Protein AF-A0A8B6FNQ0-F1 (afdb_monomer)

InterPro domains:
  IPR052787 Mitochondrial antiviral-signaling domain-containing protein [PTHR21446] (1-119)
  IPR057926 QRICH1-like domain [PF25561] (2-70)

Structure (mmCIF, N/CA/C/O backbone):
data_AF-A0A8B6FNQ0-F1
#
_entry.id   AF-A0A8B6FNQ0-F1
#
loop_
_atom_site.group_PDB
_atom_site.id
_atom_site.type_symbol
_atom_site.label_atom_id
_atom_site.label_alt_id
_atom_site.label_comp_id
_atom_site.label_asym_id
_atom_site.label_entity_id
_atom_site.label_seq_id
_atom_site.pdbx_PDB_ins_code
_atom_site.Cartn_x
_atom_site.Cartn_y
_atom_site.Cartn_z
_atom_site.occupancy
_atom_site.B_iso_or_equiv
_atom_site.auth_seq_id
_atom_site.auth_comp_id
_atom_site.auth_asym_id
_atom_site.auth_atom_id
_atom_site.pdbx_PDB_model_num
ATOM 1 N N . MET A 1 1 ? -17.811 11.853 21.171 1.00 65.12 1 MET A N 1
ATOM 2 C CA . MET A 1 1 ? -17.667 10.567 20.474 1.00 65.12 1 MET A CA 1
ATOM 3 C C . MET A 1 1 ? -16.781 9.708 21.338 1.00 65.12 1 MET A C 1
ATOM 5 O O . MET A 1 1 ? -15.647 10.107 21.598 1.00 65.12 1 MET A O 1
ATOM 9 N N . ASP A 1 2 ? -17.343 8.633 21.869 1.00 86.12 2 ASP A N 1
ATOM 10 C CA . ASP A 1 2 ? -16.594 7.702 22.709 1.00 86.12 2 ASP A CA 1
ATOM 11 C C . ASP A 1 2 ? -15.622 6.866 21.852 1.00 86.12 2 ASP A C 1
ATOM 13 O O . ASP A 1 2 ? -15.821 6.703 20.644 1.00 86.12 2 ASP A O 1
ATOM 17 N N . LYS A 1 3 ? -14.550 6.336 22.453 1.00 85.69 3 LYS A N 1
ATOM 18 C CA . LYS A 1 3 ? -13.576 5.505 21.725 1.00 85.69 3 LYS A CA 1
ATOM 19 C C . LYS A 1 3 ? -14.222 4.237 21.163 1.00 85.69 3 LYS A C 1
ATOM 21 O O . LYS A 1 3 ? -13.873 3.812 20.063 1.00 85.69 3 LYS A O 1
ATOM 26 N N . THR A 1 4 ? -15.169 3.647 21.892 1.00 88.50 4 THR A N 1
ATOM 27 C CA . THR A 1 4 ? -15.858 2.417 21.469 1.00 88.50 4 THR A CA 1
ATOM 28 C C . THR A 1 4 ? -16.796 2.668 20.285 1.00 88.50 4 THR A C 1
ATOM 30 O O . THR A 1 4 ? -16.815 1.904 19.317 1.00 88.50 4 THR A O 1
ATOM 33 N N . GLU A 1 5 ? -17.504 3.795 20.314 1.00 90.69 5 GLU A N 1
ATOM 34 C CA . GLU A 1 5 ? -18.364 4.279 19.235 1.00 90.69 5 GLU A CA 1
ATOM 35 C C . GLU A 1 5 ? -17.549 4.575 17.965 1.00 90.69 5 GLU A C 1
ATOM 37 O O . GLU A 1 5 ? -17.920 4.160 16.862 1.00 90.69 5 GLU A O 1
ATOM 42 N N . LEU A 1 6 ? -16.387 5.220 18.117 1.00 90.50 6 LEU A N 1
ATOM 43 C CA . LEU A 1 6 ? -15.458 5.476 17.016 1.00 90.50 6 LEU A CA 1
ATOM 44 C C . LEU A 1 6 ? -14.893 4.179 16.429 1.00 90.50 6 LEU A C 1
ATOM 46 O O . LEU A 1 6 ? -14.887 4.014 15.212 1.00 90.50 6 LEU A O 1
ATOM 50 N N . SER A 1 7 ? -14.471 3.239 17.277 1.00 91.62 7 SER A N 1
ATOM 51 C CA . SER A 1 7 ? -13.998 1.915 16.856 1.00 91.62 7 SER A CA 1
ATOM 52 C C . SER A 1 7 ? -15.067 1.150 16.070 1.00 91.62 7 SER A C 1
ATOM 54 O O . SER A 1 7 ? -14.766 0.522 15.056 1.00 91.62 7 SER A O 1
ATOM 56 N N . THR A 1 8 ? -16.330 1.240 16.488 1.00 94.00 8 THR A N 1
ATOM 57 C CA . THR A 1 8 ? -17.462 0.607 15.795 1.00 94.00 8 THR A CA 1
ATOM 58 C C . THR A 1 8 ? -17.733 1.266 14.443 1.00 94.00 8 THR A C 1
ATOM 60 O O . THR A 1 8 ? -17.857 0.579 13.432 1.00 94.00 8 THR A O 1
ATOM 63 N N . SER A 1 9 ? -17.739 2.599 14.394 1.00 93.75 9 SER A N 1
ATOM 64 C CA . SER A 1 9 ? -17.927 3.355 13.148 1.00 93.75 9 SER A CA 1
ATOM 65 C C . SER A 1 9 ? -16.826 3.055 12.124 1.00 93.75 9 SER A C 1
ATOM 67 O O . SER A 1 9 ? -17.102 2.902 10.936 1.00 93.75 9 SER A O 1
ATOM 69 N N . LEU A 1 10 ? -15.579 2.912 12.587 1.00 92.69 10 LEU A N 1
ATOM 70 C CA . LEU A 1 10 ? -14.444 2.541 11.741 1.00 92.69 10 LEU A CA 1
ATOM 71 C C . LEU A 1 10 ? -14.595 1.139 11.143 1.00 92.69 10 LEU A C 1
ATOM 73 O O . LEU A 1 10 ? -14.261 0.950 9.979 1.00 92.69 10 LEU A O 1
ATOM 77 N N . GLN A 1 11 ? -15.114 0.170 11.902 1.00 94.38 11 GLN A N 1
ATOM 78 C CA . GLN A 1 11 ? -15.349 -1.188 11.395 1.00 94.38 11 GLN A CA 1
ATOM 79 C C . GLN A 1 11 ? -16.315 -1.181 10.208 1.00 94.38 11 GLN A C 1
ATOM 81 O O . GLN A 1 11 ? -15.987 -1.737 9.161 1.00 94.38 11 GLN A O 1
ATOM 86 N N . TYR A 1 12 ? -17.462 -0.509 10.350 1.00 94.56 12 TYR A N 1
ATOM 87 C CA . TYR A 1 12 ? -18.442 -0.389 9.267 1.00 94.56 12 TYR A CA 1
ATOM 88 C C . TYR A 1 12 ? -17.861 0.341 8.061 1.00 94.56 12 TYR A C 1
ATOM 90 O O . TYR A 1 12 ? -17.952 -0.150 6.939 1.00 94.56 12 TYR A O 1
ATOM 98 N N . PHE A 1 13 ? -17.179 1.464 8.298 1.00 94.50 13 PHE A N 1
ATOM 99 C CA . PHE A 1 13 ? -16.565 2.235 7.224 1.00 94.50 13 PHE A CA 1
ATOM 100 C C . PHE A 1 13 ? -15.567 1.405 6.403 1.00 94.50 13 PHE A C 1
ATOM 102 O O . PHE A 1 13 ? -15.614 1.431 5.177 1.00 94.50 13 PHE A O 1
ATOM 109 N N . ILE A 1 14 ? -14.682 0.647 7.059 1.00 93.94 14 ILE A N 1
ATOM 110 C CA . ILE A 1 14 ? -13.674 -0.178 6.373 1.00 93.94 14 ILE A CA 1
ATOM 111 C C . ILE A 1 14 ? -14.328 -1.332 5.607 1.00 93.94 14 ILE A C 1
ATOM 113 O O . ILE A 1 14 ? -13.913 -1.626 4.487 1.00 93.94 14 ILE A O 1
ATOM 117 N N . ALA A 1 15 ? -15.340 -1.975 6.193 1.00 91.88 15 ALA A N 1
ATOM 118 C CA . ALA A 1 15 ? -16.045 -3.088 5.563 1.00 91.88 15 ALA A CA 1
ATOM 119 C C . ALA A 1 15 ? -16.832 -2.650 4.314 1.00 91.88 15 ALA A C 1
ATOM 121 O O . ALA A 1 15 ? -16.884 -3.378 3.321 1.00 91.88 15 ALA A O 1
ATOM 122 N N . GLU A 1 16 ? -17.411 -1.450 4.342 1.00 91.62 16 GLU A N 1
ATOM 123 C CA . GLU A 1 16 ? -18.280 -0.933 3.279 1.00 91.62 16 GLU A CA 1
ATOM 124 C C . GLU A 1 16 ? -17.559 -0.031 2.266 1.00 91.62 16 GLU A C 1
ATOM 126 O O . GLU A 1 16 ? -18.149 0.356 1.255 1.00 91.62 16 GLU A O 1
ATOM 131 N N . ALA A 1 17 ? -16.284 0.297 2.491 1.00 90.88 17 ALA A N 1
ATOM 132 C CA . ALA A 1 17 ? -15.519 1.185 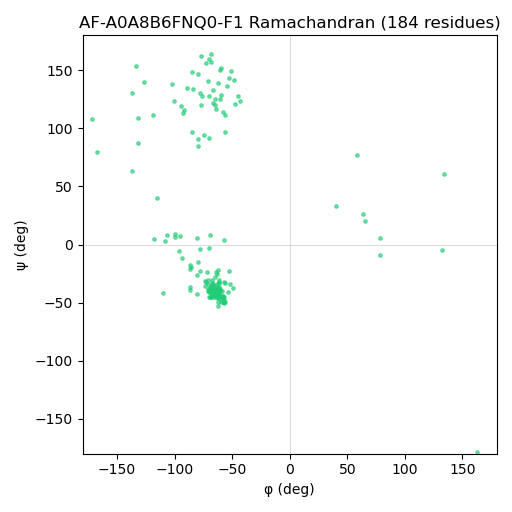1.623 1.00 90.88 17 ALA A CA 1
ATOM 133 C C . ALA A 1 17 ? -15.453 0.665 0.173 1.00 90.88 17 ALA A C 1
ATOM 135 O O . ALA A 1 17 ? -14.802 -0.340 -0.136 1.00 90.88 17 ALA A O 1
ATOM 136 N N . LYS A 1 18 ? -16.082 1.408 -0.747 1.00 89.94 18 LYS A N 1
ATOM 137 C CA . LYS A 1 18 ? -16.115 1.121 -2.189 1.00 89.94 18 LYS A CA 1
ATOM 138 C C . LYS A 1 18 ? -15.832 2.364 -3.025 1.00 89.94 18 LYS A C 1
ATOM 140 O O . LYS A 1 18 ? -16.068 3.493 -2.598 1.00 89.94 18 LYS A O 1
ATOM 145 N N . LYS A 1 19 ? -15.314 2.146 -4.235 1.00 90.19 19 LYS A N 1
ATOM 146 C CA . LYS A 1 19 ? -15.094 3.198 -5.235 1.00 90.19 19 LYS A CA 1
ATOM 147 C C . LYS A 1 19 ? -16.429 3.736 -5.746 1.00 90.19 19 LYS A C 1
ATOM 149 O O . LYS A 1 19 ? -17.458 3.073 -5.640 1.00 90.19 19 LYS A O 1
ATOM 154 N N . LYS A 1 20 ? -16.383 4.901 -6.400 1.00 88.00 20 LYS A N 1
ATOM 155 C CA . LYS A 1 20 ? -17.545 5.493 -7.088 1.00 88.00 20 LYS A CA 1
ATOM 156 C C . LYS A 1 20 ? -18.159 4.549 -8.125 1.00 88.00 20 LYS A C 1
ATOM 158 O O . LYS A 1 20 ? -19.372 4.516 -8.267 1.00 88.00 20 LYS A O 1
ATOM 163 N N . ASP A 1 21 ? -17.326 3.734 -8.766 1.00 85.75 21 ASP A N 1
ATOM 164 C CA . ASP A 1 21 ? -17.748 2.756 -9.774 1.00 85.75 21 ASP A CA 1
ATOM 165 C C . ASP A 1 21 ? -18.311 1.455 -9.159 1.00 85.75 21 ASP A C 1
ATOM 167 O O . ASP A 1 21 ? -18.540 0.479 -9.864 1.00 85.75 21 ASP A O 1
ATOM 171 N N . GLY A 1 22 ? -18.462 1.384 -7.829 1.00 85.06 22 GLY A N 1
ATOM 172 C CA . GLY A 1 22 ? -18.898 0.186 -7.096 1.00 85.06 22 GLY A CA 1
ATOM 173 C C . GLY A 1 22 ? -17.809 -0.876 -6.895 1.00 85.06 22 GLY A C 1
ATOM 174 O O . GLY A 1 22 ? -18.006 -1.823 -6.130 1.00 85.06 22 GLY A O 1
ATOM 175 N N . GLY A 1 23 ? -16.649 -0.709 -7.536 1.00 85.12 23 GLY A N 1
ATOM 176 C CA . GLY A 1 23 ? -15.491 -1.587 -7.386 1.00 85.12 23 GLY A CA 1
ATOM 177 C C . GLY A 1 23 ? -14.809 -1.476 -6.019 1.00 85.12 23 GLY A C 1
ATOM 178 O O . GLY A 1 23 ? -14.925 -0.477 -5.306 1.00 85.12 23 GLY A O 1
ATOM 179 N N . THR A 1 24 ? -14.049 -2.504 -5.662 1.00 88.62 24 THR A N 1
ATOM 180 C CA . THR A 1 24 ? -13.339 -2.595 -4.384 1.00 88.62 24 THR A CA 1
ATOM 181 C C . THR A 1 24 ? -11.982 -1.881 -4.447 1.00 88.62 24 THR A C 1
ATOM 183 O O . THR A 1 24 ? -11.344 -1.748 -5.504 1.00 88.62 24 THR A O 1
ATOM 186 N N . TYR A 1 25 ? -11.553 -1.325 -3.313 1.00 88.88 25 TYR A N 1
ATOM 187 C CA . TYR A 1 25 ? -10.227 -0.722 -3.179 1.00 88.88 25 TYR A CA 1
ATOM 188 C C . TYR A 1 25 ? -9.157 -1.803 -2.967 1.00 88.88 25 TYR A C 1
ATOM 190 O O . TYR A 1 25 ? -9.437 -2.814 -2.322 1.00 88.88 25 TYR A O 1
ATOM 198 N N . PRO A 1 26 ? -7.926 -1.600 -3.471 1.00 87.75 26 PRO A N 1
ATOM 199 C CA . PRO A 1 26 ? -6.815 -2.496 -3.167 1.00 87.75 26 PRO A CA 1
ATOM 200 C C . PRO A 1 26 ? -6.414 -2.378 -1.690 1.00 87.75 26 PRO A C 1
ATOM 202 O O . PRO A 1 26 ? -6.635 -1.336 -1.064 1.00 87.75 26 PRO A O 1
ATOM 205 N N . SER A 1 27 ? -5.767 -3.415 -1.150 1.00 88.94 27 SER A N 1
ATOM 206 C CA . SER A 1 27 ? -5.428 -3.500 0.281 1.00 88.94 27 SER A CA 1
ATOM 207 C C . SER A 1 27 ? -4.649 -2.280 0.790 1.00 88.94 27 SER A C 1
ATOM 209 O O . SER A 1 27 ? -4.965 -1.752 1.853 1.00 88.94 27 SER A O 1
ATOM 211 N N . ASN A 1 28 ? -3.691 -1.774 0.003 1.00 87.50 28 ASN A N 1
ATOM 212 C CA . ASN A 1 28 ? -2.897 -0.595 0.373 1.00 87.50 28 ASN A CA 1
ATOM 213 C C . ASN A 1 28 ? -3.760 0.663 0.523 1.00 87.50 28 ASN A C 1
ATOM 215 O O . ASN A 1 28 ? -3.605 1.396 1.488 1.00 87.50 28 ASN A O 1
ATOM 219 N N . SER A 1 29 ? -4.716 0.889 -0.383 1.00 90.12 29 SER A N 1
ATOM 220 C CA . SER A 1 29 ? -5.578 2.073 -0.312 1.00 90.12 29 SER A CA 1
ATOM 221 C C . SER A 1 29 ? -6.511 2.039 0.895 1.00 90.12 29 SER A C 1
ATOM 223 O O . SER A 1 29 ? -6.777 3.084 1.480 1.00 90.12 29 SER A O 1
ATOM 225 N N . ILE A 1 30 ? -6.996 0.857 1.289 1.00 91.50 30 ILE A N 1
ATOM 226 C CA . ILE A 1 30 ? -7.797 0.704 2.512 1.00 91.50 30 ILE A CA 1
ATOM 227 C C . ILE A 1 30 ? -6.954 1.023 3.755 1.00 91.50 30 ILE A C 1
ATOM 229 O O . ILE A 1 30 ? -7.411 1.754 4.636 1.00 91.50 30 ILE A O 1
ATOM 233 N N . TYR A 1 31 ? -5.710 0.541 3.805 1.00 92.38 31 TYR A N 1
ATOM 234 C CA . TYR A 1 31 ? -4.779 0.883 4.882 1.00 92.38 31 TYR A CA 1
ATOM 235 C C . TYR A 1 31 ? -4.481 2.390 4.927 1.00 92.38 31 TYR A C 1
ATOM 237 O O . TYR A 1 31 ? -4.521 3.002 5.995 1.00 92.38 31 TYR A O 1
ATOM 245 N N . ASP A 1 32 ? -4.245 3.007 3.768 1.00 92.31 32 ASP A N 1
ATOM 246 C CA . ASP A 1 32 ? -3.987 4.443 3.656 1.00 92.31 32 ASP A CA 1
ATOM 247 C C . ASP A 1 32 ? -5.192 5.271 4.112 1.00 92.31 32 ASP A C 1
ATOM 249 O O . ASP A 1 32 ? -5.020 6.243 4.845 1.00 92.31 32 ASP A O 1
ATOM 253 N N . LEU A 1 33 ? -6.418 4.864 3.762 1.00 93.25 33 LEU A N 1
ATOM 254 C CA . LEU A 1 33 ? -7.645 5.484 4.268 1.00 93.25 33 LEU A CA 1
ATOM 255 C C . LEU A 1 33 ? -7.697 5.421 5.797 1.00 93.25 33 LEU A C 1
ATOM 257 O O . LEU A 1 33 ? -7.878 6.451 6.448 1.00 93.25 33 LEU A O 1
ATOM 261 N N . PHE A 1 34 ? -7.463 4.245 6.379 1.00 93.00 34 PHE A N 1
ATOM 262 C CA . PHE A 1 34 ? -7.462 4.065 7.829 1.00 93.00 34 PHE A CA 1
ATOM 263 C C . PHE A 1 34 ? -6.403 4.942 8.524 1.00 93.00 34 PHE A C 1
ATOM 265 O O . PHE A 1 34 ? -6.699 5.642 9.497 1.00 93.00 34 PHE A O 1
ATOM 272 N N . SER A 1 35 ? -5.184 4.973 7.976 1.00 92.62 35 SER A N 1
ATOM 273 C CA . SER A 1 35 ? -4.080 5.809 8.463 1.00 92.62 35 SER A CA 1
ATOM 274 C C . SER A 1 35 ? -4.378 7.306 8.315 1.00 92.62 35 SER A C 1
ATOM 276 O O . SER A 1 35 ? -4.104 8.094 9.223 1.00 92.62 35 SER A O 1
ATOM 278 N N . SER A 1 36 ? -5.006 7.715 7.209 1.00 92.38 36 SER A N 1
ATOM 279 C CA . SER A 1 36 ? -5.349 9.116 6.947 1.00 92.38 36 SER A CA 1
ATOM 280 C C . SER A 1 36 ? -6.362 9.659 7.958 1.00 92.38 36 SER A C 1
ATOM 282 O O . SER A 1 36 ? -6.200 10.779 8.444 1.00 92.38 36 SER A O 1
ATOM 284 N N . ILE A 1 37 ? -7.346 8.843 8.360 1.00 92.06 37 ILE A N 1
ATOM 285 C CA . ILE A 1 37 ? -8.332 9.212 9.386 1.00 92.06 37 ILE A CA 1
ATOM 286 C C . ILE A 1 37 ? -7.633 9.406 10.735 1.00 92.06 37 ILE A C 1
ATOM 288 O O . ILE A 1 37 ? -7.893 10.392 11.429 1.00 92.06 37 ILE A O 1
ATOM 292 N N . GLN A 1 38 ? -6.698 8.517 11.088 1.00 90.38 38 GLN A N 1
ATOM 293 C CA . GLN A 1 38 ? -5.881 8.694 12.288 1.00 90.38 38 GLN A CA 1
ATOM 294 C C . GLN A 1 38 ? -5.081 10.001 12.235 1.00 90.38 38 GLN A C 1
ATOM 296 O O . GLN A 1 38 ? -5.058 10.750 13.214 1.00 90.38 38 GLN A O 1
ATOM 301 N N . GLY A 1 39 ? -4.429 10.280 11.103 1.00 90.75 39 GLY A N 1
ATOM 302 C CA . GLY A 1 39 ? -3.677 11.516 10.889 1.00 90.75 39 GLY A CA 1
ATOM 303 C C . GLY A 1 39 ? -4.553 12.751 11.090 1.00 90.75 39 GLY A C 1
ATOM 304 O O . GLY A 1 39 ? -4.213 13.629 11.880 1.00 90.75 39 GLY A O 1
ATOM 305 N N . TYR A 1 40 ? -5.726 12.780 10.460 1.00 90.38 40 TYR A N 1
ATOM 306 C CA . TYR A 1 40 ? -6.690 13.871 10.595 1.00 90.38 40 TYR A CA 1
ATOM 307 C C . TYR A 1 40 ? -7.114 14.109 12.051 1.00 90.38 40 TYR A C 1
ATOM 309 O O . TYR A 1 40 ? -7.108 15.246 12.523 1.00 90.38 40 TYR A O 1
ATOM 317 N N . ILE A 1 41 ? -7.422 13.044 12.797 1.00 86.88 41 ILE A N 1
ATOM 318 C CA . ILE A 1 41 ? -7.826 13.153 14.208 1.00 86.88 41 ILE A CA 1
ATOM 319 C C . ILE A 1 41 ? -6.681 13.674 15.077 1.00 86.88 41 ILE A C 1
ATOM 321 O O . ILE A 1 41 ? -6.913 14.520 15.946 1.00 86.88 41 ILE A O 1
ATOM 325 N N . ARG A 1 42 ? -5.447 13.223 14.827 1.00 87.06 42 ARG A N 1
ATOM 326 C CA . ARG A 1 42 ? -4.261 13.739 15.522 1.00 87.06 42 ARG A CA 1
ATOM 327 C C . ARG A 1 42 ? -4.056 15.226 15.256 1.00 87.06 42 ARG A C 1
ATOM 329 O O . ARG A 1 42 ? -3.803 15.970 16.198 1.00 87.06 42 ARG A O 1
ATOM 336 N N . HIS A 1 43 ? -4.215 15.655 14.005 1.00 84.44 43 HIS A N 1
ATOM 337 C CA . HIS A 1 43 ? -4.047 17.054 13.620 1.00 84.44 43 HIS A CA 1
ATOM 338 C C . HIS A 1 43 ? -5.145 17.971 14.171 1.00 84.44 43 HIS A C 1
ATOM 340 O O . HIS A 1 43 ? -4.836 19.081 14.590 1.00 84.44 43 HIS A O 1
ATOM 346 N N . GLN A 1 44 ? -6.408 17.536 14.201 1.00 81.06 44 GLN A N 1
ATOM 347 C CA . GLN A 1 44 ? -7.511 18.402 14.632 1.00 81.06 44 GLN A CA 1
ATOM 348 C C . GLN A 1 44 ? -7.767 18.415 16.134 1.00 81.06 44 GLN A C 1
ATOM 350 O O . GLN A 1 44 ? -8.131 19.453 16.679 1.00 81.06 44 GLN A O 1
ATOM 355 N N . LYS A 1 45 ? -7.659 17.265 16.806 1.00 70.00 45 LYS A N 1
ATOM 356 C CA . LYS A 1 45 ? -8.153 17.122 18.183 1.00 70.00 45 LYS A CA 1
ATOM 357 C C . LYS A 1 45 ? -7.053 17.017 19.231 1.00 70.00 45 LYS A C 1
ATOM 359 O O . LYS A 1 45 ? -7.388 16.769 20.386 1.00 70.00 45 LYS A O 1
ATOM 364 N N . SER A 1 46 ? -5.772 17.128 18.844 1.00 59.09 46 SER A N 1
ATOM 365 C CA . SER A 1 46 ? -4.608 16.852 19.711 1.00 59.09 46 SER A CA 1
ATOM 366 C C . SER A 1 46 ? -4.829 15.615 20.602 1.00 59.09 46 SER A C 1
ATOM 368 O O . SER A 1 46 ? -4.428 15.570 21.765 1.00 59.09 46 SER A O 1
ATOM 370 N N . SER A 1 47 ? -5.568 14.632 20.081 1.00 67.38 47 SER A N 1
ATOM 371 C CA . SER A 1 47 ? -6.039 13.503 20.868 1.00 67.38 47 SER A CA 1
ATOM 372 C C . SER A 1 47 ? -4.935 12.465 20.922 1.00 67.38 47 SER A C 1
ATOM 374 O O . SER A 1 47 ? -4.377 12.097 19.891 1.00 67.38 47 SER A O 1
ATOM 376 N N . SER A 1 48 ? -4.670 11.940 22.116 1.00 76.62 48 SER A N 1
ATOM 377 C CA . SER A 1 48 ? -3.737 10.830 22.354 1.00 76.62 48 SER A CA 1
ATOM 378 C C . SER A 1 48 ? -4.226 9.484 21.798 1.00 76.62 48 SER A C 1
ATOM 380 O O . SER A 1 48 ? -3.609 8.456 22.053 1.00 76.62 48 SER A O 1
ATOM 382 N N . ILE A 1 49 ? -5.324 9.486 21.038 1.00 84.19 49 ILE A N 1
ATOM 383 C CA . ILE A 1 49 ? -5.942 8.295 20.465 1.00 84.19 49 ILE A CA 1
ATOM 384 C C . ILE A 1 49 ? -5.044 7.742 19.358 1.00 84.19 49 ILE A C 1
ATOM 386 O O . ILE A 1 49 ? -4.659 8.447 18.416 1.00 84.19 49 ILE A O 1
ATOM 390 N N . ASN A 1 50 ? -4.742 6.454 19.452 1.00 87.94 50 ASN A N 1
ATOM 391 C CA . ASN A 1 50 ? -3.943 5.749 18.467 1.00 87.94 50 ASN A CA 1
ATOM 392 C C . ASN A 1 50 ? -4.628 4.444 18.070 1.00 87.94 50 ASN A C 1
ATOM 394 O O . ASN A 1 50 ? -4.620 3.477 18.825 1.00 87.94 50 ASN A O 1
ATOM 398 N N . PHE A 1 51 ? -5.151 4.384 16.846 1.00 88.94 51 PHE A N 1
ATOM 399 C CA . PHE A 1 51 ? -5.897 3.225 16.357 1.00 88.94 51 PHE A CA 1
ATOM 400 C C . PHE A 1 51 ? -5.050 1.953 16.292 1.00 88.94 51 PHE A C 1
ATOM 402 O O . PHE A 1 51 ? -5.581 0.846 16.382 1.00 88.94 51 PHE A O 1
ATOM 409 N N . PHE A 1 52 ? -3.730 2.100 16.155 1.00 88.25 52 PHE A N 1
ATOM 410 C CA . PHE A 1 52 ? -2.812 0.970 16.050 1.00 88.25 52 PHE A CA 1
ATOM 411 C C . PHE A 1 52 ? -2.345 0.427 17.398 1.00 88.25 52 PHE A C 1
ATOM 413 O O . PHE A 1 52 ? -1.903 -0.719 17.466 1.00 88.25 52 PHE A O 1
ATOM 420 N N . THR A 1 53 ? -2.426 1.223 18.462 1.00 89.19 53 THR A N 1
ATOM 421 C CA . THR A 1 53 ? -1.884 0.858 19.779 1.00 89.19 53 THR A CA 1
ATOM 422 C C . THR A 1 53 ? -2.996 0.595 20.783 1.00 89.19 53 THR A C 1
ATOM 424 O O . THR A 1 53 ? -2.939 -0.397 21.508 1.00 89.19 53 THR A O 1
ATOM 427 N N . ASP A 1 54 ? -4.033 1.426 20.776 1.00 90.25 54 ASP A N 1
ATOM 428 C CA . ASP A 1 54 ? -5.087 1.411 21.782 1.00 90.25 54 ASP A CA 1
ATOM 429 C C . ASP A 1 54 ? -5.928 0.115 21.701 1.00 90.25 54 ASP A C 1
ATOM 431 O O . ASP A 1 54 ? -6.342 -0.306 20.606 1.00 90.25 54 ASP A O 1
ATOM 435 N N . PRO A 1 55 ? -6.190 -0.558 22.839 1.00 90.31 55 PRO A N 1
ATOM 436 C CA . PRO A 1 55 ? -6.921 -1.826 22.870 1.00 90.31 55 PRO A CA 1
ATOM 437 C C . PRO A 1 55 ? -8.381 -1.695 22.415 1.00 90.31 55 PRO A C 1
ATOM 439 O O . PRO A 1 55 ? -8.925 -2.631 21.831 1.00 90.31 55 PRO A O 1
ATOM 442 N N . GLU A 1 56 ? -9.003 -0.529 22.590 1.00 90.50 56 GLU A N 1
ATOM 443 C CA . GLU A 1 56 ? -10.385 -0.245 22.179 1.00 90.50 56 GLU A CA 1
ATOM 444 C C . GLU A 1 56 ? -10.580 -0.365 20.652 1.00 90.50 56 GLU A C 1
ATOM 446 O O . GLU A 1 56 ? -11.686 -0.619 20.168 1.00 90.50 56 GLU A O 1
ATOM 451 N N . PHE A 1 57 ? -9.494 -0.249 19.882 1.00 91.69 57 PHE A N 1
ATOM 452 C CA . PHE A 1 57 ? -9.480 -0.359 18.419 1.00 91.69 57 PHE A CA 1
ATOM 453 C C . PHE A 1 57 ? -9.019 -1.732 17.918 1.00 91.69 57 PHE A C 1
ATOM 455 O O . PHE A 1 57 ? -8.817 -1.915 16.718 1.00 91.69 57 PHE A O 1
ATOM 462 N N . LEU A 1 58 ? -8.857 -2.725 18.801 1.00 92.69 58 LEU A N 1
ATOM 463 C CA . LEU A 1 58 ? -8.441 -4.074 18.404 1.00 92.69 58 LEU A CA 1
ATOM 464 C C . LEU A 1 58 ? -9.410 -4.701 17.390 1.00 92.69 58 LEU A C 1
ATOM 466 O O . LEU A 1 58 ? -8.972 -5.245 16.381 1.00 92.69 58 LEU A O 1
ATOM 470 N N . ARG A 1 59 ? -10.723 -4.576 17.619 1.00 92.75 59 ARG A N 1
ATOM 471 C CA . ARG A 1 59 ? -11.751 -5.072 16.687 1.00 92.75 59 ARG A CA 1
ATOM 472 C C . ARG A 1 59 ? -11.657 -4.394 15.319 1.00 92.75 59 ARG A C 1
ATOM 474 O O . ARG A 1 59 ? -11.691 -5.076 14.303 1.00 92.75 59 ARG A O 1
ATOM 481 N N . ALA A 1 60 ? -11.474 -3.073 15.288 1.00 92.94 60 ALA A N 1
ATOM 482 C CA . ALA A 1 60 ? -11.295 -2.326 14.043 1.00 92.94 60 ALA A CA 1
ATOM 483 C C . ALA A 1 60 ? -10.053 -2.779 13.261 1.00 92.94 60 ALA A C 1
ATOM 485 O O . ALA A 1 60 ? -10.132 -2.957 12.048 1.00 92.94 60 ALA A O 1
ATOM 486 N N . ARG A 1 61 ? -8.938 -3.050 13.952 1.00 94.81 61 ARG A N 1
ATOM 487 C CA . ARG A 1 61 ? -7.727 -3.621 13.340 1.00 94.81 61 ARG A CA 1
ATOM 488 C C . ARG A 1 61 ? -7.961 -5.017 12.767 1.00 94.81 61 ARG A C 1
ATOM 490 O O . ARG A 1 61 ? -7.548 -5.285 11.651 1.00 94.81 61 ARG A O 1
ATOM 497 N N . GLN A 1 62 ? -8.675 -5.878 13.488 1.00 94.94 62 GLN A N 1
ATOM 498 C CA . GLN A 1 62 ? -9.010 -7.218 12.995 1.00 94.94 62 GLN A CA 1
ATOM 499 C C . GLN A 1 62 ? -9.878 -7.170 11.731 1.00 94.94 62 GLN A C 1
ATOM 501 O O . GLN A 1 62 ? -9.653 -7.949 10.807 1.00 94.94 62 GLN A O 1
ATOM 506 N N . VAL A 1 63 ? -10.844 -6.247 11.669 1.00 95.06 63 VAL A N 1
ATOM 507 C CA . VAL A 1 63 ? -11.655 -6.023 10.460 1.00 95.06 63 VAL A CA 1
ATOM 508 C C . VAL A 1 63 ? -10.788 -5.499 9.316 1.00 95.06 63 VAL A C 1
ATOM 510 O O . VAL A 1 63 ? -10.898 -6.001 8.201 1.00 95.06 63 VAL A O 1
ATOM 513 N N . LEU A 1 64 ? -9.891 -4.548 9.587 1.00 94.38 64 LEU A N 1
ATOM 514 C CA . LEU A 1 64 ? -8.933 -4.048 8.601 1.00 94.38 64 LEU A CA 1
ATOM 515 C C . LEU A 1 64 ? -8.071 -5.177 8.025 1.00 94.38 64 LEU A C 1
ATOM 517 O O . LEU A 1 64 ? -7.998 -5.318 6.807 1.00 94.38 64 LEU A O 1
ATOM 521 N N . ASP A 1 65 ? -7.480 -6.009 8.881 1.00 93.62 65 ASP A N 1
ATOM 522 C CA . ASP A 1 65 ? -6.645 -7.138 8.466 1.00 93.62 65 ASP A CA 1
ATOM 523 C C . ASP A 1 65 ? -7.443 -8.163 7.647 1.00 93.62 65 ASP A C 1
ATOM 525 O O . ASP A 1 65 ? -6.957 -8.668 6.632 1.00 93.62 65 ASP A O 1
ATOM 529 N N . ALA A 1 66 ? -8.686 -8.447 8.052 1.00 94.12 66 ALA A N 1
ATOM 530 C CA . ALA A 1 66 ? -9.578 -9.344 7.326 1.00 94.12 66 ALA A CA 1
ATOM 531 C C . ALA A 1 66 ? -9.896 -8.812 5.921 1.00 94.12 66 ALA A C 1
ATOM 533 O O . ALA A 1 66 ? -9.704 -9.537 4.944 1.00 94.12 66 ALA A O 1
ATOM 534 N N . VAL A 1 67 ? -10.288 -7.536 5.808 1.00 91.75 67 VAL A N 1
ATOM 535 C CA . VAL A 1 67 ? -10.561 -6.883 4.519 1.00 91.75 67 VAL A CA 1
ATOM 536 C C . VAL A 1 67 ? -9.293 -6.838 3.668 1.00 91.75 67 VAL A C 1
ATOM 538 O O . VAL A 1 67 ? -9.322 -7.200 2.497 1.00 91.75 67 VAL A O 1
ATOM 541 N N . MET A 1 68 ? -8.142 -6.464 4.229 1.00 90.44 68 MET A N 1
ATOM 542 C CA . MET A 1 68 ? -6.878 -6.436 3.485 1.00 90.44 68 MET A CA 1
ATOM 543 C C . MET A 1 68 ? -6.492 -7.816 2.943 1.00 90.44 68 MET A C 1
ATOM 545 O O . MET A 1 68 ? -5.997 -7.899 1.814 1.00 90.44 68 MET A O 1
ATOM 549 N N . LYS A 1 69 ? -6.733 -8.884 3.714 1.00 89.81 69 LYS A N 1
ATOM 550 C CA . LYS A 1 69 ? -6.493 -10.270 3.299 1.00 89.81 69 LYS A CA 1
ATOM 551 C C . LYS A 1 69 ? -7.460 -10.709 2.201 1.00 89.81 69 LYS A C 1
ATOM 553 O O . LYS A 1 69 ? -7.005 -11.273 1.212 1.00 89.81 69 LYS A O 1
ATOM 558 N N . GLU A 1 70 ? -8.748 -10.411 2.339 1.00 89.31 70 GLU A N 1
ATOM 559 C CA . GLU A 1 70 ? -9.772 -10.676 1.319 1.00 89.31 70 GLU A CA 1
ATOM 560 C C . GLU A 1 70 ? -9.411 -9.998 -0.013 1.00 89.31 70 GLU A C 1
ATOM 562 O O . GLU A 1 70 ? -9.302 -10.653 -1.051 1.00 89.31 70 GLU A O 1
ATOM 567 N N . ARG A 1 71 ? -9.084 -8.701 0.021 1.00 85.50 71 ARG A N 1
ATOM 568 C CA . ARG A 1 71 ? -8.676 -7.938 -1.172 1.00 85.50 71 ARG A CA 1
ATOM 569 C C . ARG A 1 71 ? -7.383 -8.469 -1.794 1.00 85.50 71 ARG A C 1
ATOM 571 O O . ARG A 1 71 ? -7.255 -8.507 -3.016 1.00 85.50 71 ARG A O 1
ATOM 578 N N . ALA A 1 72 ? -6.439 -8.929 -0.972 1.00 84.00 72 ALA A N 1
ATOM 579 C CA . ALA A 1 72 ? -5.218 -9.559 -1.466 1.00 84.00 72 ALA A CA 1
ATOM 580 C C . ALA A 1 72 ? -5.506 -10.906 -2.152 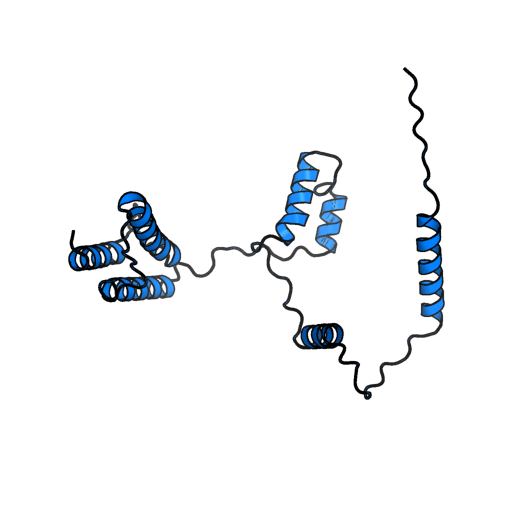1.00 84.00 72 ALA A C 1
ATOM 582 O O . ALA A 1 72 ? -4.910 -11.190 -3.191 1.00 84.00 72 ALA A O 1
ATOM 583 N N . THR A 1 73 ? -6.441 -11.709 -1.624 1.00 82.69 73 THR A N 1
ATOM 584 C CA . THR A 1 73 ? -6.876 -12.962 -2.269 1.00 82.69 73 THR A CA 1
ATOM 585 C C . THR A 1 73 ? -7.626 -12.732 -3.579 1.00 82.69 73 THR A C 1
ATOM 587 O O . THR A 1 73 ? -7.478 -13.527 -4.501 1.00 82.69 73 THR A O 1
ATOM 590 N N . GLU A 1 74 ? -8.345 -11.613 -3.710 1.00 82.19 74 GLU A N 1
ATOM 591 C CA . GLU A 1 74 ? -8.968 -11.167 -4.968 1.00 82.19 74 GLU A CA 1
ATOM 592 C C . GLU A 1 74 ? -7.935 -10.688 -6.015 1.00 82.19 74 GLU A C 1
ATOM 594 O O . GLU A 1 74 ? -8.298 -10.330 -7.134 1.00 82.19 74 GLU A O 1
ATOM 599 N N . GLY A 1 75 ? -6.639 -10.658 -5.673 1.00 73.25 75 GLY A N 1
ATOM 600 C CA . GLY A 1 75 ? -5.562 -10.194 -6.553 1.00 73.25 75 GLY A CA 1
ATOM 601 C C . GLY A 1 75 ? -5.443 -8.668 -6.648 1.00 73.25 75 GLY A C 1
ATOM 602 O O . GLY A 1 75 ? -4.613 -8.152 -7.401 1.00 73.25 75 GLY A O 1
ATOM 603 N N . LEU A 1 76 ? -6.223 -7.918 -5.862 1.00 68.38 76 LEU A N 1
ATOM 604 C CA . LEU A 1 76 ? -6.246 -6.455 -5.863 1.00 68.38 76 LEU A CA 1
ATOM 605 C C . LEU A 1 76 ? -5.069 -5.895 -5.056 1.00 68.38 76 LEU A C 1
ATOM 607 O O . LEU A 1 76 ? -5.182 -5.562 -3.878 1.00 68.38 76 LEU A O 1
ATOM 611 N N . GLY A 1 77 ? -3.915 -5.771 -5.711 1.00 60.41 77 GLY A N 1
ATOM 612 C CA . GLY A 1 77 ? -2.687 -5.240 -5.105 1.00 60.41 77 GLY A CA 1
ATOM 613 C C . GLY A 1 77 ? -1.444 -6.084 -5.367 1.00 60.41 77 GLY A C 1
ATOM 614 O O . GLY A 1 77 ? -0.341 -5.658 -5.024 1.00 60.41 77 GLY A O 1
ATOM 615 N N . ALA A 1 78 ? -1.592 -7.238 -6.024 1.00 55.41 78 ALA A N 1
ATOM 616 C CA . ALA A 1 78 ? -0.466 -7.990 -6.553 1.00 55.41 78 ALA A CA 1
ATOM 617 C C . ALA A 1 78 ? 0.141 -7.228 -7.749 1.00 55.41 78 ALA A C 1
ATOM 619 O O . ALA A 1 78 ? -0.272 -7.374 -8.892 1.00 55.41 78 ALA A O 1
ATOM 620 N N . ASN A 1 79 ? 1.134 -6.388 -7.451 1.00 55.19 79 ASN A N 1
ATOM 621 C CA . ASN A 1 79 ? 2.154 -5.894 -8.377 1.00 55.19 79 ASN A CA 1
ATOM 622 C C . ASN A 1 79 ? 1.659 -5.128 -9.616 1.00 55.19 79 ASN A C 1
ATOM 624 O O . ASN A 1 79 ? 1.750 -5.606 -10.742 1.00 55.19 79 ASN A O 1
ATOM 628 N N . THR A 1 80 ? 1.270 -3.863 -9.435 1.00 53.44 80 THR A N 1
ATOM 629 C CA . THR A 1 80 ? 1.207 -2.894 -10.554 1.00 53.44 80 THR A CA 1
ATOM 630 C C . THR A 1 80 ? 2.324 -1.855 -10.525 1.00 53.44 80 THR A C 1
ATOM 632 O O . THR A 1 80 ? 2.336 -0.942 -11.346 1.00 53.44 80 THR A O 1
ATOM 635 N N . ARG A 1 81 ? 3.324 -1.991 -9.642 1.00 54.94 81 ARG A N 1
ATOM 636 C CA . ARG A 1 81 ? 4.628 -1.409 -9.968 1.00 54.94 81 ARG A CA 1
ATOM 637 C C . ARG A 1 81 ? 5.243 -2.317 -11.016 1.00 54.94 81 ARG A C 1
ATOM 639 O O . ARG A 1 81 ? 5.853 -3.322 -10.667 1.00 54.94 81 ARG A O 1
ATOM 646 N N . LYS A 1 82 ? 5.052 -1.962 -12.289 1.00 57.09 82 LYS A N 1
ATOM 647 C CA . LYS A 1 82 ? 5.952 -2.405 -13.352 1.00 57.09 82 LYS A CA 1
ATOM 648 C C . LYS A 1 82 ? 7.340 -1.948 -12.916 1.00 57.09 82 LYS A C 1
ATOM 650 O O . LYS A 1 82 ? 7.649 -0.762 -12.999 1.00 57.09 82 LYS A O 1
ATOM 655 N N . GLN A 1 83 ? 8.101 -2.848 -12.300 1.00 57.25 83 GLN A N 1
ATOM 656 C CA . GLN A 1 83 ? 9.509 -2.585 -12.071 1.00 57.25 83 GLN A CA 1
ATOM 657 C C . GLN A 1 83 ? 10.107 -2.399 -13.458 1.00 57.25 83 GLN A C 1
ATOM 659 O O . GLN A 1 83 ? 9.861 -3.216 -14.342 1.00 57.25 83 GLN A O 1
ATOM 664 N N . ALA A 1 84 ? 10.769 -1.265 -13.665 1.00 63.16 84 ALA A N 1
ATOM 665 C CA . ALA A 1 84 ? 11.512 -1.060 -14.891 1.00 63.16 84 ALA A CA 1
ATOM 666 C C . ALA A 1 84 ? 12.621 -2.113 -14.947 1.00 63.16 84 ALA A C 1
ATOM 668 O O . ALA A 1 84 ? 13.240 -2.412 -13.918 1.00 63.16 84 ALA A O 1
ATOM 669 N N . ASP A 1 85 ? 12.841 -2.668 -16.133 1.00 68.06 85 ASP A N 1
ATOM 670 C CA . ASP A 1 85 ? 13.965 -3.560 -16.359 1.00 68.06 85 ASP A CA 1
ATOM 671 C C . ASP A 1 85 ? 15.279 -2.818 -16.090 1.00 68.06 85 ASP A C 1
ATOM 673 O O . ASP A 1 85 ? 15.378 -1.591 -16.204 1.00 68.06 85 ASP A O 1
ATOM 677 N N . VAL A 1 86 ? 16.289 -3.572 -15.660 1.00 71.50 86 VAL A N 1
ATOM 678 C CA . VAL A 1 86 ? 17.613 -3.012 -15.392 1.00 71.50 86 VAL A CA 1
ATOM 679 C C . VAL A 1 86 ? 18.217 -2.560 -16.708 1.00 71.50 86 VAL A C 1
ATOM 681 O O . VAL A 1 86 ? 18.424 -3.386 -17.590 1.00 71.50 86 VAL A O 1
ATOM 684 N N . ILE A 1 87 ? 18.549 -1.273 -16.793 1.00 74.69 87 ILE A N 1
ATOM 685 C CA . ILE A 1 87 ? 19.324 -0.727 -17.906 1.00 74.69 87 ILE A CA 1
ATOM 686 C C . ILE A 1 87 ? 20.720 -1.354 -17.853 1.00 74.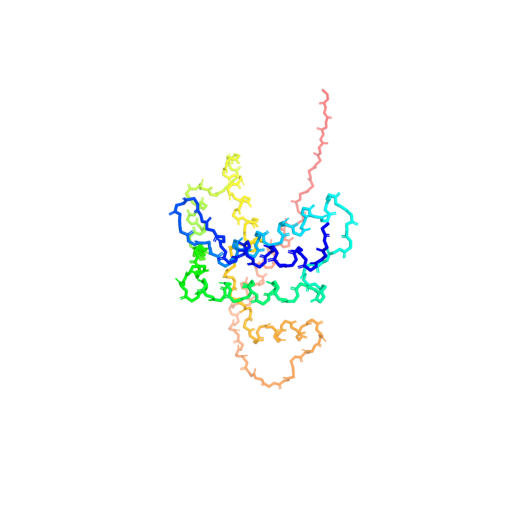69 87 ILE A C 1
ATOM 688 O O . ILE A 1 87 ? 21.427 -1.253 -16.846 1.00 74.69 87 ILE A O 1
ATOM 692 N N . SER A 1 88 ? 21.088 -2.051 -18.921 1.00 79.81 88 SER A N 1
ATOM 693 C CA . SER A 1 88 ? 22.415 -2.633 -19.104 1.00 79.81 88 SER A CA 1
ATOM 694 C C . SER A 1 88 ? 23.446 -1.571 -19.499 1.00 79.81 88 SER A C 1
ATOM 696 O O . SER A 1 88 ? 23.105 -0.490 -19.971 1.00 79.81 88 SER A O 1
ATOM 698 N N . VAL A 1 89 ? 24.733 -1.894 -19.342 1.00 79.38 89 VAL A N 1
ATOM 699 C CA . VAL A 1 89 ? 25.839 -0.989 -19.713 1.00 79.38 89 VAL A CA 1
ATOM 700 C C . VAL A 1 89 ? 25.821 -0.663 -21.213 1.00 79.38 89 VAL A C 1
ATOM 702 O O . VAL A 1 89 ? 26.143 0.456 -21.610 1.00 79.38 89 VAL A O 1
ATOM 705 N N . ASP A 1 90 ? 25.393 -1.610 -22.050 1.00 81.75 90 ASP A N 1
ATOM 706 C CA . ASP A 1 90 ? 25.292 -1.413 -23.500 1.00 81.75 90 ASP A CA 1
ATOM 707 C C . ASP A 1 90 ? 24.136 -0.463 -23.857 1.00 81.75 90 ASP A C 1
ATOM 709 O O . ASP A 1 90 ? 24.271 0.403 -24.723 1.00 81.75 90 ASP A O 1
ATOM 713 N N . GLU A 1 91 ? 23.009 -0.569 -23.148 1.00 81.38 91 GLU A N 1
ATOM 714 C CA . GLU A 1 91 ? 21.876 0.351 -23.295 1.00 81.38 91 GLU A CA 1
ATOM 715 C C . GLU A 1 91 ? 22.219 1.749 -22.784 1.00 81.38 91 GLU A C 1
ATOM 717 O O . GLU A 1 91 ? 21.901 2.729 -23.454 1.00 81.38 91 GLU A O 1
ATOM 722 N N . GLU A 1 92 ? 22.916 1.852 -21.650 1.00 83.94 92 GLU A N 1
ATOM 723 C CA . GLU A 1 92 ? 23.442 3.119 -21.139 1.00 83.94 92 GLU A CA 1
ATOM 724 C C . GLU A 1 92 ? 24.360 3.787 -22.167 1.00 83.94 92 GLU A C 1
ATOM 726 O O . GLU A 1 92 ? 24.171 4.959 -22.492 1.00 83.94 92 GLU A O 1
ATOM 731 N N . THR A 1 93 ? 25.301 3.033 -22.740 1.00 84.88 93 THR A N 1
ATOM 732 C CA . THR A 1 93 ? 26.203 3.545 -23.783 1.00 84.88 93 THR A CA 1
ATOM 733 C C . THR A 1 93 ? 25.406 4.045 -24.988 1.00 84.88 93 THR A C 1
ATOM 735 O O . THR A 1 93 ? 25.609 5.169 -25.441 1.00 84.88 93 THR A O 1
ATOM 738 N N . SER A 1 94 ? 24.397 3.283 -25.430 1.00 86.81 94 SER A N 1
ATOM 739 C CA . SER A 1 94 ? 23.509 3.720 -26.511 1.00 86.81 94 SER A CA 1
ATOM 740 C C . SER A 1 94 ? 22.717 4.993 -26.178 1.00 86.81 94 SER A C 1
ATOM 742 O O . SER A 1 94 ? 22.371 5.725 -27.107 1.00 86.81 94 SER A O 1
ATOM 744 N N . LEU A 1 95 ? 22.381 5.257 -24.912 1.00 86.75 95 LEU A N 1
ATOM 745 C CA . LEU A 1 95 ? 21.662 6.465 -24.495 1.00 86.75 95 LEU A CA 1
ATOM 746 C C . LEU A 1 95 ? 22.557 7.713 -24.538 1.00 86.75 95 LEU A C 1
ATOM 748 O O . LEU A 1 95 ? 22.072 8.782 -24.922 1.00 86.75 95 LEU A O 1
ATOM 752 N N . TYR A 1 96 ? 23.845 7.572 -24.209 1.00 87.62 96 TYR A N 1
ATOM 753 C CA . TYR A 1 96 ? 24.839 8.633 -24.407 1.00 87.62 96 TYR A CA 1
ATOM 754 C C . TYR A 1 96 ? 25.119 8.868 -25.895 1.00 87.62 96 TYR A C 1
ATOM 756 O O . TYR A 1 96 ? 25.083 10.010 -26.347 1.00 87.62 96 TYR A O 1
ATOM 764 N N . ASP A 1 97 ? 25.293 7.803 -26.684 1.00 89.94 97 ASP A N 1
ATOM 765 C CA . ASP A 1 97 ? 25.570 7.909 -28.126 1.00 89.94 97 ASP A CA 1
ATOM 766 C C . ASP A 1 97 ? 24.421 8.569 -28.904 1.00 89.94 97 ASP A C 1
ATOM 768 O O . ASP A 1 97 ? 24.639 9.296 -29.872 1.00 89.94 97 ASP A O 1
ATOM 772 N N . LYS A 1 98 ? 23.174 8.338 -28.474 1.00 87.38 98 LYS A N 1
ATOM 773 C CA . LYS A 1 98 ? 21.975 8.969 -29.051 1.00 87.38 98 LYS A CA 1
ATOM 774 C C . LYS A 1 98 ? 21.763 10.412 -28.582 1.00 87.38 98 LYS A C 1
ATOM 776 O O . LYS A 1 98 ? 20.805 11.041 -29.028 1.00 87.38 98 LYS A O 1
ATOM 781 N N . GLY A 1 99 ? 22.600 10.927 -27.677 1.00 86.06 99 GLY A N 1
ATOM 782 C CA . GLY A 1 99 ? 22.444 12.259 -27.092 1.00 86.06 99 GLY A CA 1
ATOM 783 C C . GLY A 1 99 ? 21.164 12.410 -26.266 1.00 86.06 99 GLY A C 1
ATOM 784 O O . GLY A 1 99 ? 20.619 13.506 -26.171 1.00 86.06 99 GLY A O 1
ATOM 785 N N . ILE A 1 100 ? 20.639 11.313 -25.712 1.00 85.00 100 ILE A N 1
ATOM 786 C CA . ILE A 1 100 ? 19.518 11.358 -24.759 1.00 85.00 100 ILE A CA 1
ATOM 787 C C . ILE A 1 100 ? 20.067 11.719 -23.377 1.00 85.00 100 ILE A C 1
ATOM 789 O O . ILE A 1 100 ? 19.502 12.558 -22.681 1.00 85.00 100 ILE A O 1
ATOM 793 N N . LEU A 1 101 ? 21.204 11.120 -23.016 1.00 85.06 101 LEU A N 1
ATOM 794 C CA . LEU A 1 101 ? 21.987 11.487 -21.842 1.00 85.06 101 LEU A CA 1
ATOM 795 C C . LEU A 1 101 ? 23.198 12.308 -22.286 1.00 85.06 101 LEU A C 1
ATOM 797 O O . LEU A 1 101 ? 23.836 12.003 -23.291 1.00 85.06 101 LEU A O 1
ATOM 801 N N . GLY A 1 102 ? 23.511 13.361 -21.543 1.00 88.31 102 GLY A N 1
ATOM 802 C CA . GLY A 1 102 ? 24.541 14.323 -21.898 1.00 88.31 102 GLY A CA 1
ATOM 803 C C . GLY A 1 102 ? 24.413 15.622 -21.114 1.00 88.31 102 GLY A C 1
ATOM 804 O O . GLY A 1 102 ? 23.543 15.789 -20.259 1.00 88.31 102 GLY A O 1
ATOM 805 N N . VAL A 1 103 ? 25.312 16.554 -21.411 1.00 90.00 103 VAL A N 1
ATOM 806 C CA . VAL A 1 103 ? 25.396 17.863 -20.743 1.00 90.00 103 VAL A CA 1
ATOM 807 C C . VAL A 1 103 ? 25.167 19.029 -21.706 1.00 90.00 103 VAL A C 1
ATOM 809 O O . VAL A 1 103 ? 25.273 20.184 -21.302 1.00 90.00 103 VAL A O 1
ATOM 812 N N . ASP A 1 104 ? 24.839 18.734 -22.966 1.00 88.06 104 ASP A N 1
ATOM 813 C CA . ASP A 1 104 ? 24.813 19.724 -24.045 1.00 88.06 104 ASP A CA 1
ATOM 814 C C . ASP A 1 104 ? 23.523 20.562 -24.050 1.00 88.06 104 ASP A C 1
ATOM 816 O O . ASP A 1 104 ? 23.522 21.713 -24.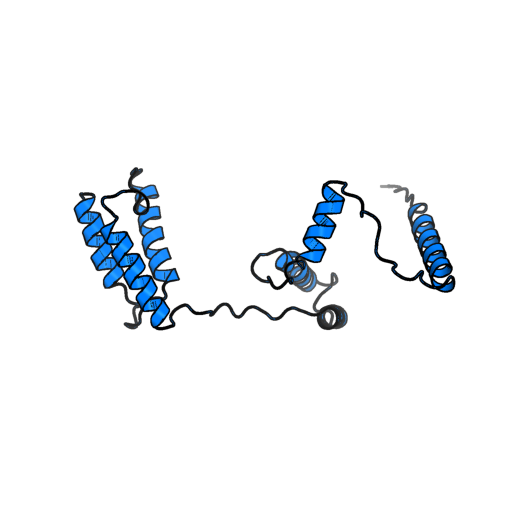486 1.00 88.06 104 ASP A O 1
ATOM 820 N N . ASN A 1 105 ? 22.421 20.016 -23.527 1.00 87.94 105 ASN A N 1
ATOM 821 C CA . ASN A 1 105 ? 21.125 20.689 -23.408 1.00 87.94 105 ASN A CA 1
ATOM 822 C C . ASN A 1 105 ? 20.617 20.618 -21.954 1.00 87.94 105 ASN A C 1
ATOM 824 O O . ASN A 1 105 ? 20.719 19.558 -21.337 1.00 87.94 105 ASN A O 1
ATOM 828 N N . PRO A 1 106 ? 20.011 21.681 -21.387 1.00 87.19 106 PRO A N 1
ATOM 829 C CA . PRO A 1 106 ? 19.391 21.629 -20.058 1.00 87.19 106 PRO A CA 1
ATOM 830 C C . PRO A 1 106 ? 18.394 20.474 -19.861 1.00 87.19 106 PRO A C 1
ATOM 832 O O . PRO A 1 106 ? 18.322 19.934 -18.759 1.00 87.19 106 PRO A O 1
ATOM 835 N N . GLN A 1 107 ? 17.650 20.069 -20.898 1.00 81.44 107 GLN A N 1
ATOM 836 C CA . GLN A 1 107 ? 16.758 18.901 -20.813 1.00 81.44 107 GLN A CA 1
ATOM 837 C C . GLN A 1 107 ? 17.549 17.588 -20.719 1.00 81.44 107 GLN A C 1
ATOM 839 O O . GLN A 1 107 ? 17.297 16.790 -19.824 1.00 81.44 107 GLN A O 1
ATOM 844 N N . GLN A 1 108 ? 18.585 17.416 -21.546 1.00 86.44 108 GLN A N 1
ATOM 845 C CA . GLN A 1 108 ? 19.484 16.254 -21.472 1.00 86.44 108 GLN A CA 1
ATOM 846 C C . GLN A 1 108 ? 20.204 16.181 -20.124 1.00 86.44 108 GLN A C 1
ATOM 848 O O . GLN A 1 108 ? 20.356 15.103 -19.554 1.00 86.44 108 GLN A O 1
ATOM 853 N N . LEU A 1 109 ? 20.613 17.327 -19.576 1.00 86.31 109 LEU A N 1
ATOM 854 C CA . LEU A 1 109 ? 21.225 17.399 -18.256 1.00 86.31 109 LEU A CA 1
ATOM 855 C C . LEU A 1 109 ? 20.241 16.954 -17.168 1.00 86.31 109 LEU A C 1
ATOM 857 O O . LEU A 1 109 ? 20.630 16.214 -16.267 1.00 86.31 109 LEU A O 1
ATOM 861 N N . LEU A 1 110 ? 18.973 17.372 -17.249 1.00 85.88 110 LEU A N 1
ATOM 862 C CA . LEU A 1 110 ? 17.931 16.941 -16.318 1.00 85.88 110 LEU A CA 1
ATOM 863 C C . LEU A 1 110 ? 17.678 15.431 -16.417 1.00 85.88 110 LEU A C 1
ATOM 865 O O . LEU A 1 110 ? 17.625 14.767 -15.383 1.00 85.88 110 LEU A O 1
ATOM 869 N N . ASP A 1 111 ? 17.595 14.887 -17.629 1.00 83.88 111 ASP A N 1
ATOM 870 C CA . ASP A 1 111 ? 17.411 13.452 -17.872 1.00 83.88 111 ASP A CA 1
ATOM 871 C C . ASP A 1 111 ? 18.615 12.637 -17.381 1.00 83.88 111 ASP A C 1
ATOM 873 O O . ASP A 1 111 ? 18.459 11.589 -16.755 1.00 83.88 111 ASP A O 1
ATOM 877 N N . THR A 1 112 ? 19.826 13.170 -17.553 1.00 87.06 112 THR A N 1
ATOM 878 C CA . THR A 1 112 ? 21.072 12.585 -17.035 1.00 87.06 112 THR A CA 1
ATOM 879 C C . THR A 1 112 ? 21.122 12.619 -15.516 1.00 87.06 112 THR A C 1
ATOM 881 O O . THR A 1 112 ? 21.470 11.626 -14.878 1.00 87.06 112 THR A O 1
ATOM 884 N N . LEU A 1 113 ? 20.719 13.731 -14.901 1.00 84.19 113 LEU A N 1
ATOM 885 C CA . LEU A 1 113 ? 20.602 13.829 -13.450 1.00 84.19 113 LEU A CA 1
ATOM 886 C C . LEU A 1 113 ? 19.532 12.880 -12.913 1.00 84.19 113 LEU A C 1
ATOM 888 O O . LEU A 1 113 ? 19.769 12.235 -11.894 1.00 84.19 113 LEU A O 1
ATOM 892 N N . LEU A 1 114 ? 18.392 12.748 -13.591 1.00 83.19 114 LEU A N 1
ATOM 893 C CA . LEU A 1 114 ? 17.343 11.800 -13.231 1.00 83.19 114 LEU A CA 1
ATOM 894 C C . LEU A 1 114 ? 17.823 10.354 -13.376 1.00 83.19 114 LEU A C 1
ATOM 896 O O . LEU A 1 114 ? 17.533 9.548 -12.501 1.00 83.19 114 LEU A O 1
ATOM 900 N N . TYR A 1 115 ? 18.590 10.026 -14.413 1.00 80.69 115 TYR A N 1
ATOM 901 C CA . TYR A 1 115 ? 19.205 8.711 -14.586 1.00 80.69 115 TYR A CA 1
ATOM 902 C C . TYR A 1 115 ? 20.193 8.398 -13.446 1.00 80.69 115 TYR A C 1
ATOM 904 O O . TYR A 1 115 ? 20.036 7.403 -12.732 1.00 80.69 115 TYR A O 1
ATOM 912 N N . LEU A 1 116 ? 21.148 9.298 -13.182 1.00 81.56 116 LEU A N 1
ATOM 913 C CA . LEU A 1 116 ? 22.186 9.126 -12.157 1.00 81.56 116 LEU A CA 1
ATOM 914 C C . LEU A 1 116 ? 21.636 9.161 -10.718 1.00 81.56 116 LEU A C 1
ATOM 916 O O . LEU A 1 116 ? 22.105 8.423 -9.846 1.00 81.56 116 LEU A O 1
ATOM 920 N N . CYS A 1 117 ? 20.650 10.023 -10.446 1.00 75.56 117 CYS A N 1
ATOM 921 C CA . CYS A 1 117 ? 20.036 10.171 -9.123 1.00 75.56 117 CYS A CA 1
ATOM 922 C C . CYS A 1 117 ? 18.894 9.175 -8.907 1.00 75.56 117 CYS A C 1
ATOM 924 O O . CYS A 1 117 ? 18.764 8.638 -7.810 1.00 75.56 117 CYS A O 1
ATOM 926 N N . GLY A 1 118 ? 18.116 8.872 -9.948 1.00 66.88 118 GLY A N 1
ATOM 927 C CA . GLY A 1 118 ? 17.070 7.846 -9.977 1.00 66.88 118 GLY A CA 1
ATOM 928 C C . GLY A 1 118 ? 17.596 6.463 -9.613 1.00 66.88 118 GLY A C 1
ATOM 929 O O . GLY A 1 118 ? 16.907 5.712 -8.925 1.00 66.88 118 GLY A O 1
ATOM 930 N N . HIS A 1 119 ? 18.857 6.175 -9.953 1.00 56.56 119 HIS A N 1
ATOM 931 C CA . HIS A 1 119 ? 19.567 4.969 -9.524 1.00 56.56 119 HIS A CA 1
ATOM 932 C C . HIS A 1 119 ? 19.785 4.890 -7.998 1.00 56.56 119 HIS A C 1
ATOM 934 O O . HIS A 1 119 ? 19.909 3.802 -7.437 1.00 56.56 119 HIS A O 1
ATOM 940 N N . ARG A 1 120 ? 19.790 6.034 -7.296 1.00 50.12 120 ARG A N 1
ATOM 941 C CA . ARG A 1 120 ? 19.848 6.114 -5.822 1.00 50.12 120 ARG A CA 1
ATOM 942 C C . ARG A 1 120 ? 18.463 6.205 -5.173 1.00 50.12 120 ARG A C 1
ATOM 944 O O . ARG A 1 120 ? 18.347 6.034 -3.960 1.00 50.12 120 ARG A O 1
ATOM 951 N N . CYS A 1 121 ? 17.407 6.443 -5.951 1.00 46.06 121 CYS A N 1
ATOM 952 C CA . CYS A 1 121 ? 16.027 6.395 -5.484 1.00 46.06 121 CYS A CA 1
ATOM 953 C C . CYS A 1 121 ? 15.587 4.930 -5.373 1.00 46.06 121 CYS A C 1
ATOM 955 O O . CYS A 1 121 ? 15.688 4.163 -6.326 1.00 46.06 121 CYS A O 1
ATOM 957 N N . ASN A 1 122 ? 14.999 4.534 -4.243 1.00 46.16 122 ASN A N 1
ATOM 958 C CA . ASN A 1 122 ? 14.507 3.170 -3.977 1.00 46.16 122 ASN A CA 1
ATOM 959 C C . ASN A 1 122 ? 13.456 2.613 -4.981 1.00 46.16 122 ASN A C 1
ATOM 961 O O . ASN A 1 122 ? 12.947 1.513 -4.769 1.00 46.16 122 ASN A O 1
ATOM 965 N N . ALA A 1 123 ? 13.114 3.346 -6.045 1.00 44.75 123 ALA A N 1
ATOM 966 C CA . ALA A 1 123 ? 12.156 2.970 -7.081 1.00 44.75 123 ALA A CA 1
ATOM 967 C C . ALA A 1 123 ? 12.750 2.114 -8.223 1.00 44.75 123 ALA A C 1
ATOM 969 O O . ALA A 1 123 ? 11.981 1.422 -8.884 1.00 44.75 123 ALA A O 1
ATOM 970 N N . VAL A 1 124 ? 14.078 2.095 -8.424 1.00 45.41 124 VAL A N 1
ATOM 971 C CA . VAL A 1 124 ? 14.754 1.354 -9.523 1.00 45.41 124 VAL A CA 1
ATOM 972 C C . VAL A 1 124 ? 15.658 0.235 -8.974 1.00 45.41 124 VAL A C 1
ATOM 974 O O . VAL A 1 124 ? 16.791 0.023 -9.397 1.00 45.41 124 VAL A O 1
ATOM 977 N N . ARG A 1 125 ? 15.200 -0.476 -7.938 1.00 44.31 125 ARG A N 1
ATOM 978 C CA . ARG A 1 125 ? 16.007 -1.515 -7.280 1.00 44.31 125 ARG A CA 1
ATOM 979 C C . ARG A 1 125 ? 15.904 -2.865 -7.992 1.00 44.31 125 ARG A C 1
ATOM 981 O O . ARG A 1 125 ? 15.052 -3.668 -7.631 1.00 44.31 125 ARG A O 1
ATOM 988 N N . VAL A 1 126 ? 16.880 -3.163 -8.848 1.00 42.75 126 VAL A N 1
ATOM 989 C CA . VAL A 1 126 ? 17.433 -4.523 -9.007 1.00 42.75 126 VAL A CA 1
ATOM 990 C C . VAL A 1 126 ? 18.962 -4.427 -9.095 1.00 42.75 126 VAL A C 1
ATOM 992 O O . VAL A 1 126 ? 19.590 -4.794 -10.080 1.00 42.75 126 VAL A O 1
ATOM 995 N N . TYR A 1 127 ? 19.606 -3.950 -8.029 1.00 39.22 127 TYR A N 1
ATOM 996 C CA . TYR A 1 127 ? 20.961 -4.429 -7.761 1.00 39.22 127 TYR A CA 1
ATOM 997 C C . TYR A 1 127 ? 20.803 -5.821 -7.155 1.00 39.22 127 TYR A C 1
ATOM 999 O O . TYR A 1 127 ? 20.141 -5.966 -6.120 1.00 39.22 127 TYR A O 1
ATOM 1007 N N . LYS A 1 128 ? 21.371 -6.854 -7.796 1.00 43.53 128 LYS A N 1
ATOM 1008 C CA . LYS A 1 128 ? 21.539 -8.167 -7.154 1.00 43.53 128 LYS A CA 1
ATOM 1009 C C . LYS A 1 128 ? 22.134 -7.895 -5.773 1.00 43.53 128 LYS A C 1
ATOM 1011 O O . LYS A 1 128 ? 23.189 -7.267 -5.688 1.00 43.53 128 LYS A O 1
ATOM 1016 N N . ARG A 1 129 ? 21.446 -8.308 -4.696 1.00 45.25 129 ARG A N 1
ATOM 1017 C CA . ARG A 1 129 ? 22.053 -8.329 -3.355 1.00 45.25 129 ARG A CA 1
ATOM 1018 C C . ARG A 1 129 ? 23.437 -8.948 -3.527 1.00 45.25 129 ARG A C 1
ATOM 1020 O O . ARG A 1 129 ? 23.535 -9.996 -4.167 1.00 45.25 129 ARG A O 1
ATOM 1027 N N . THR A 1 130 ? 24.474 -8.272 -3.028 1.00 51.50 130 THR A N 1
ATOM 1028 C CA . THR A 1 130 ? 25.823 -8.837 -2.964 1.00 51.50 130 THR A CA 1
ATOM 1029 C C . THR A 1 130 ? 25.684 -10.270 -2.475 1.00 51.50 130 THR A C 1
ATOM 1031 O O . THR A 1 130 ? 25.016 -10.512 -1.467 1.00 51.50 130 THR A O 1
ATOM 1034 N N . SER A 1 131 ? 26.192 -11.221 -3.265 1.00 60.28 131 SER A N 1
ATOM 1035 C CA . SER A 1 131 ? 26.125 -12.639 -2.902 1.00 60.28 131 SER A CA 1
ATOM 1036 C C . SER A 1 131 ? 26.667 -12.814 -1.481 1.00 60.28 131 SER A C 1
ATOM 1038 O O . SER A 1 131 ? 27.513 -12.024 -1.052 1.00 60.28 131 SER A O 1
ATOM 1040 N N . ALA A 1 132 ? 26.167 -13.803 -0.734 1.00 64.38 132 ALA A N 1
ATOM 1041 C CA . ALA A 1 132 ? 26.577 -14.013 0.657 1.00 64.38 132 ALA A CA 1
ATOM 1042 C C . ALA A 1 132 ? 28.113 -14.028 0.794 1.00 64.38 132 ALA A C 1
ATOM 1044 O O . ALA A 1 132 ? 28.664 -13.393 1.690 1.00 64.38 132 ALA A O 1
ATOM 1045 N N . ASP A 1 133 ? 28.800 -14.611 -0.188 1.00 65.81 133 ASP A N 1
ATOM 1046 C CA . ASP A 1 133 ? 30.261 -14.663 -0.274 1.00 65.81 133 ASP A CA 1
ATOM 1047 C C . ASP A 1 133 ? 30.915 -13.275 -0.392 1.00 65.81 133 ASP A C 1
ATOM 1049 O O . ASP A 1 133 ? 31.916 -12.994 0.266 1.00 65.81 133 ASP A O 1
ATOM 1053 N N . GLN A 1 134 ? 30.334 -12.367 -1.183 1.00 60.97 134 GLN A N 1
ATOM 1054 C CA . GLN A 1 134 ? 30.816 -10.986 -1.312 1.00 60.97 134 GLN A CA 1
ATOM 1055 C C . GLN A 1 134 ? 30.556 -10.160 -0.048 1.00 60.97 134 GLN A C 1
ATOM 1057 O O . GLN A 1 134 ? 31.367 -9.300 0.293 1.00 60.97 134 GLN A O 1
ATOM 1062 N N . GLN A 1 135 ? 29.452 -10.418 0.663 1.00 63.06 135 GLN A N 1
ATOM 1063 C CA . GLN A 1 135 ? 29.180 -9.773 1.953 1.00 63.06 135 GLN A CA 1
ATOM 1064 C C . GLN A 1 135 ? 30.153 -10.237 3.030 1.00 63.06 135 GLN A C 1
ATOM 1066 O O . GLN A 1 135 ? 30.670 -9.404 3.771 1.00 63.06 135 GLN A O 1
ATOM 1071 N N . ILE A 1 136 ? 30.449 -11.536 3.077 1.00 66.69 136 ILE A N 1
ATOM 1072 C CA . ILE A 1 136 ? 31.438 -12.103 3.997 1.00 66.69 136 ILE A CA 1
ATOM 1073 C C . ILE A 1 136 ? 32.824 -11.534 3.685 1.00 66.69 136 ILE A C 1
ATOM 1075 O O . ILE A 1 136 ? 33.529 -11.107 4.592 1.00 66.69 136 ILE A O 1
ATOM 1079 N N . GLN A 1 137 ? 33.199 -11.429 2.407 1.00 67.25 137 GLN A N 1
ATOM 1080 C CA . GLN A 1 137 ? 34.487 -10.851 2.024 1.00 67.25 137 GLN A CA 1
ATOM 1081 C C . GLN A 1 137 ? 34.598 -9.364 2.395 1.00 67.25 137 GLN A C 1
ATOM 1083 O O . GLN A 1 137 ? 35.621 -8.943 2.933 1.00 67.25 137 GLN A O 1
ATOM 1088 N N . ALA A 1 138 ? 33.550 -8.573 2.156 1.00 67.06 138 ALA A N 1
ATOM 1089 C CA . ALA A 1 138 ? 33.512 -7.167 2.555 1.00 67.06 138 ALA A CA 1
ATOM 1090 C C . ALA A 1 138 ? 33.529 -6.999 4.085 1.00 67.06 138 ALA A C 1
ATOM 1092 O O . ALA A 1 138 ? 34.221 -6.122 4.598 1.00 67.06 138 ALA A O 1
ATOM 1093 N N . SER A 1 139 ? 32.820 -7.869 4.810 1.00 68.38 139 SER A N 1
ATOM 1094 C CA . SER A 1 139 ? 32.826 -7.921 6.274 1.00 68.38 139 SER A CA 1
ATOM 1095 C C . SER A 1 139 ? 34.220 -8.246 6.812 1.00 68.38 139 SER A C 1
ATOM 1097 O O . SER A 1 139 ? 34.721 -7.528 7.672 1.00 68.38 139 SER A O 1
ATOM 1099 N N . ASN A 1 140 ? 34.896 -9.245 6.246 1.00 71.50 140 ASN A N 1
ATOM 1100 C CA . ASN A 1 140 ? 36.244 -9.634 6.654 1.00 71.50 140 ASN A CA 1
ATOM 1101 C C . ASN A 1 140 ? 37.262 -8.506 6.435 1.00 71.50 140 ASN A C 1
ATOM 1103 O O . ASN A 1 140 ? 38.121 -8.289 7.283 1.00 71.50 140 ASN A O 1
ATOM 1107 N N . ILE A 1 141 ? 37.132 -7.739 5.346 1.00 73.06 141 ILE A N 1
ATOM 1108 C CA . ILE A 1 141 ? 37.966 -6.553 5.096 1.00 73.06 141 ILE A CA 1
ATOM 1109 C C . ILE A 1 141 ? 37.684 -5.458 6.133 1.00 73.06 141 ILE A C 1
ATOM 1111 O O . ILE A 1 141 ? 38.620 -4.878 6.678 1.00 73.06 141 ILE A O 1
ATOM 1115 N N . LEU A 1 142 ? 36.409 -5.190 6.429 1.00 63.19 142 LEU A N 1
ATOM 1116 C CA . LEU A 1 142 ? 36.002 -4.137 7.362 1.00 63.19 142 LEU A CA 1
ATOM 1117 C C . LEU A 1 142 ? 36.425 -4.433 8.809 1.00 63.19 142 LEU A C 1
ATOM 1119 O O . LEU A 1 142 ? 36.774 -3.514 9.545 1.00 63.19 142 LEU A O 1
ATOM 1123 N N . TYR A 1 143 ? 36.425 -5.710 9.197 1.00 77.25 143 TYR A N 1
ATOM 1124 C CA . TYR A 1 143 ? 36.841 -6.166 10.526 1.00 77.25 143 TYR A CA 1
ATOM 1125 C C . TYR A 1 143 ? 38.304 -6.631 10.591 1.00 77.25 143 TYR A C 1
ATOM 1127 O O . TYR A 1 143 ? 38.734 -7.144 11.621 1.00 77.25 143 TYR A O 1
ATOM 1135 N N . GLY A 1 144 ? 39.084 -6.451 9.517 1.00 59.69 144 GLY A N 1
ATOM 1136 C CA . GLY A 1 144 ? 40.514 -6.782 9.494 1.00 59.69 144 GLY A CA 1
ATOM 1137 C C . GLY A 1 144 ? 40.829 -8.277 9.639 1.00 59.69 144 GLY A C 1
ATOM 1138 O O . GLY A 1 144 ? 41.949 -8.639 9.996 1.00 59.69 144 GLY A O 1
ATOM 1139 N N . LEU A 1 145 ? 39.862 -9.153 9.357 1.00 64.62 145 LEU A N 1
ATOM 1140 C CA . LEU A 1 145 ? 40.039 -10.602 9.359 1.00 64.62 145 LEU A CA 1
ATOM 1141 C C . LEU A 1 145 ? 40.718 -11.007 8.044 1.00 64.62 145 LEU A C 1
ATOM 1143 O O . LEU A 1 145 ? 40.071 -11.219 7.017 1.00 64.62 145 LEU A O 1
ATOM 1147 N N . GLY A 1 146 ? 42.051 -11.051 8.058 1.00 54.44 146 GLY A N 1
ATOM 1148 C CA . GLY A 1 146 ? 42.845 -11.527 6.927 1.00 54.44 146 GLY A CA 1
ATOM 1149 C C . GLY A 1 146 ? 42.509 -12.983 6.561 1.00 54.44 146 GLY A C 1
ATOM 1150 O O . GLY A 1 146 ? 42.091 -13.754 7.428 1.00 54.44 146 GLY A O 1
ATOM 1151 N N . PRO A 1 147 ? 42.676 -13.386 5.288 1.00 46.56 147 PRO A N 1
ATOM 1152 C CA . PRO A 1 147 ? 42.364 -14.743 4.857 1.00 46.56 147 PRO A CA 1
ATOM 1153 C C . PRO A 1 147 ? 43.294 -15.737 5.562 1.00 46.56 147 PRO A C 1
ATOM 1155 O O . PRO A 1 147 ? 44.507 -15.697 5.360 1.00 46.56 147 PRO A O 1
ATOM 1158 N N . SER A 1 148 ? 42.733 -16.635 6.379 1.00 47.50 148 SER A N 1
ATOM 1159 C CA . SER A 1 148 ? 43.472 -17.810 6.830 1.00 47.50 148 SER A CA 1
ATOM 1160 C C . SER A 1 148 ? 43.772 -18.676 5.612 1.00 47.50 148 SER A C 1
ATOM 1162 O O . SER A 1 148 ? 42.878 -19.012 4.833 1.00 47.50 148 SER A O 1
ATOM 1164 N N . ASP A 1 149 ? 45.056 -18.955 5.456 1.00 44.31 149 ASP A N 1
ATOM 1165 C CA . ASP A 1 149 ? 45.690 -19.624 4.335 1.00 44.31 149 ASP A CA 1
ATOM 1166 C C . ASP A 1 149 ? 44.972 -20.920 3.925 1.00 44.31 149 ASP A C 1
ATOM 1168 O O . ASP A 1 149 ? 44.515 -21.691 4.770 1.00 44.31 149 ASP A O 1
ATOM 1172 N N . GLY A 1 150 ? 44.903 -21.165 2.615 1.00 45.19 150 GLY A N 1
ATOM 1173 C CA . GLY A 1 150 ? 44.396 -22.426 2.077 1.00 45.19 150 GLY A CA 1
ATOM 1174 C C . GLY A 1 150 ? 43.400 -22.310 0.930 1.00 45.19 150 GLY A C 1
ATOM 1175 O O . GLY A 1 150 ? 42.291 -22.816 1.046 1.00 45.19 150 GLY A O 1
ATOM 1176 N N . SER A 1 151 ? 43.787 -21.705 -0.201 1.00 33.69 151 SER A N 1
ATOM 1177 C CA . SER A 1 151 ? 43.301 -22.089 -1.546 1.00 33.69 151 SER A CA 1
ATOM 1178 C C . SER A 1 151 ? 44.080 -21.360 -2.645 1.00 33.69 151 SER A C 1
ATOM 1180 O O . SER A 1 151 ? 43.915 -20.163 -2.874 1.00 33.69 151 SER A O 1
ATOM 1182 N N . LYS A 1 152 ? 44.936 -22.107 -3.348 1.00 45.38 152 LYS A N 1
ATOM 1183 C CA . LYS A 1 152 ? 45.754 -21.656 -4.483 1.00 45.38 152 LYS A CA 1
ATOM 1184 C C . LYS A 1 152 ? 44.867 -21.046 -5.583 1.00 45.38 152 LYS A C 1
ATOM 1186 O O . LYS A 1 152 ? 44.166 -21.780 -6.273 1.00 45.38 152 LYS A O 1
ATOM 1191 N N . LYS A 1 153 ? 44.948 -19.730 -5.814 1.00 36.44 153 LYS A N 1
ATOM 1192 C CA . LYS A 1 153 ? 44.553 -19.118 -7.097 1.00 36.44 153 LYS A CA 1
ATOM 1193 C C . LYS A 1 153 ? 45.811 -18.847 -7.920 1.00 36.44 153 LYS A C 1
ATOM 1195 O O . LYS A 1 153 ? 46.756 -18.224 -7.442 1.00 36.44 153 LYS A O 1
ATOM 1200 N N . ALA A 1 154 ? 45.833 -19.400 -9.130 1.00 40.41 154 ALA A N 1
ATOM 1201 C CA . ALA A 1 154 ? 46.957 -19.354 -10.055 1.00 40.41 154 ALA A CA 1
ATOM 1202 C C . ALA A 1 154 ? 47.421 -17.911 -10.331 1.00 40.41 154 ALA A C 1
ATOM 1204 O O . ALA A 1 154 ? 46.604 -17.016 -10.551 1.00 40.41 154 ALA A O 1
ATOM 1205 N N . LYS A 1 155 ? 48.745 -17.702 -10.329 1.00 36.44 155 LYS A N 1
ATOM 1206 C CA . LYS A 1 155 ? 49.384 -16.428 -10.687 1.00 36.44 155 LYS A CA 1
ATOM 1207 C C . LYS A 1 155 ? 49.010 -16.051 -12.132 1.00 36.44 155 LYS A C 1
ATOM 1209 O O . LYS A 1 155 ? 49.214 -16.878 -13.021 1.00 36.44 155 LYS A O 1
ATOM 1214 N N . PRO A 1 156 ? 48.515 -14.832 -12.411 1.00 38.34 156 PRO A N 1
ATOM 1215 C CA . PRO A 1 156 ? 48.376 -14.368 -13.784 1.00 38.34 156 PRO A CA 1
ATOM 1216 C C . PRO A 1 156 ? 49.761 -14.092 -14.393 1.00 38.34 156 PRO A C 1
ATOM 1218 O O . PRO A 1 156 ? 50.665 -13.593 -13.724 1.00 38.34 156 PRO A O 1
ATOM 1221 N N . SER A 1 157 ? 49.909 -14.455 -15.670 1.00 48.59 157 SER A N 1
ATOM 1222 C CA . SER A 1 157 ? 51.136 -14.357 -16.471 1.00 48.59 157 SER A CA 1
ATOM 1223 C C . SER A 1 157 ? 51.759 -12.951 -16.471 1.00 48.59 157 SER A C 1
ATOM 1225 O O . SER A 1 157 ? 51.052 -11.939 -16.522 1.00 48.59 157 SER A O 1
ATOM 1227 N N . ALA A 1 158 ? 53.097 -12.909 -16.464 1.00 47.28 158 ALA A N 1
ATOM 1228 C CA . ALA A 1 158 ? 53.949 -11.721 -16.345 1.00 47.28 158 ALA A CA 1
ATOM 1229 C C . ALA A 1 158 ? 53.631 -10.593 -17.349 1.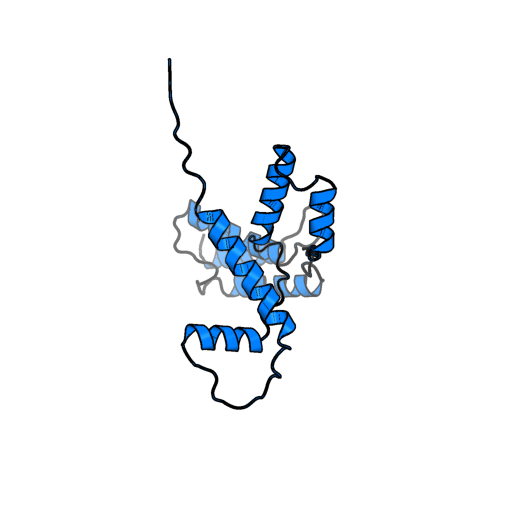00 47.28 158 ALA A C 1
ATOM 1231 O O . ALA A 1 158 ? 53.878 -9.424 -17.052 1.00 47.28 158 ALA A O 1
ATOM 1232 N N . ALA A 1 159 ? 53.003 -10.909 -18.486 1.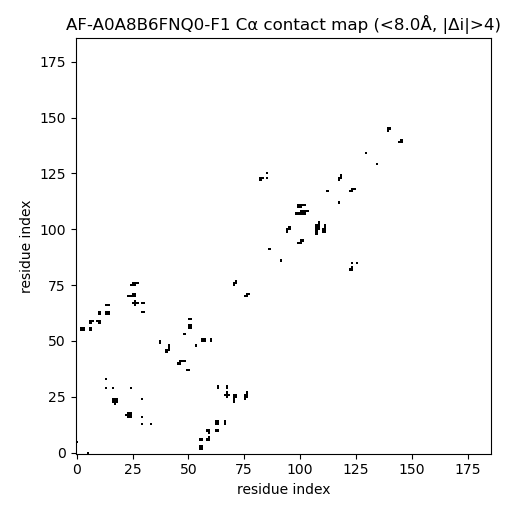00 45.28 159 ALA A N 1
ATOM 1233 C CA . ALA A 1 159 ? 52.578 -9.924 -19.481 1.00 45.28 159 ALA A CA 1
ATOM 1234 C C . ALA A 1 159 ? 51.558 -8.901 -18.933 1.00 45.28 159 ALA A C 1
ATOM 1236 O O . ALA A 1 159 ? 51.588 -7.730 -19.308 1.00 45.28 159 ALA A O 1
ATOM 1237 N N . ARG A 1 160 ? 50.693 -9.301 -17.987 1.00 45.47 160 ARG A N 1
ATOM 1238 C CA . ARG A 1 160 ? 49.644 -8.423 -17.432 1.00 45.47 160 ARG A CA 1
ATOM 1239 C C . ARG A 1 160 ? 50.180 -7.422 -16.401 1.00 45.47 160 ARG A C 1
ATOM 1241 O O . ARG A 1 160 ? 49.581 -6.368 -16.201 1.00 45.47 160 ARG A O 1
ATOM 1248 N N . MET A 1 161 ? 51.326 -7.719 -15.783 1.00 44.38 161 MET A N 1
ATOM 1249 C CA . MET A 1 161 ? 51.969 -6.834 -14.801 1.00 44.38 161 MET A CA 1
ATOM 1250 C C . MET A 1 161 ? 52.605 -5.608 -15.467 1.00 44.38 161 MET A C 1
ATOM 1252 O O . MET A 1 161 ? 52.582 -4.523 -14.889 1.00 44.38 161 MET A O 1
ATOM 1256 N N . HIS A 1 162 ? 53.108 -5.747 -16.699 1.00 45.88 162 HIS A N 1
ATOM 1257 C CA . HIS A 1 162 ? 53.711 -4.628 -17.426 1.00 45.88 162 HIS A CA 1
ATOM 1258 C C . HIS A 1 162 ? 52.652 -3.604 -17.877 1.00 45.88 162 HIS A C 1
ATOM 1260 O O . HIS A 1 162 ? 52.844 -2.405 -17.702 1.00 45.88 162 HIS A O 1
ATOM 1266 N N . GLN A 1 163 ? 51.477 -4.056 -18.338 1.00 46.22 163 GLN A N 1
ATOM 1267 C CA . GLN A 1 163 ? 50.370 -3.161 -18.719 1.00 46.22 163 GLN A CA 1
ATOM 1268 C C . GLN A 1 163 ? 49.786 -2.373 -17.534 1.00 46.22 163 GLN A C 1
ATOM 1270 O O . GLN A 1 163 ? 49.485 -1.189 -17.672 1.00 46.22 163 GLN A O 1
ATOM 1275 N N . LEU A 1 164 ? 49.671 -2.994 -16.354 1.00 46.69 164 LEU A N 1
ATOM 1276 C CA . LEU A 1 164 ? 49.190 -2.323 -15.138 1.00 46.69 164 LEU A CA 1
ATOM 1277 C C . LEU A 1 164 ? 50.197 -1.305 -14.576 1.00 46.69 164 LEU A C 1
ATOM 1279 O O . LEU A 1 164 ? 49.778 -0.294 -14.015 1.00 46.69 164 LEU A O 1
ATOM 1283 N N . ALA A 1 165 ? 51.504 -1.529 -14.753 1.00 43.97 165 ALA A N 1
ATOM 1284 C CA . ALA A 1 165 ? 52.534 -0.566 -14.360 1.00 43.97 165 ALA A CA 1
ATOM 1285 C C . ALA A 1 165 ? 52.537 0.684 -15.262 1.00 43.97 165 ALA A C 1
ATOM 1287 O O . ALA A 1 165 ? 52.637 1.803 -14.758 1.00 43.97 165 ALA A O 1
ATOM 1288 N N . VAL A 1 166 ? 52.346 0.506 -16.576 1.00 49.19 166 VAL A N 1
ATOM 1289 C CA . VAL A 1 166 ? 52.276 1.614 -17.548 1.00 49.19 166 VAL A CA 1
ATOM 1290 C C . VAL A 1 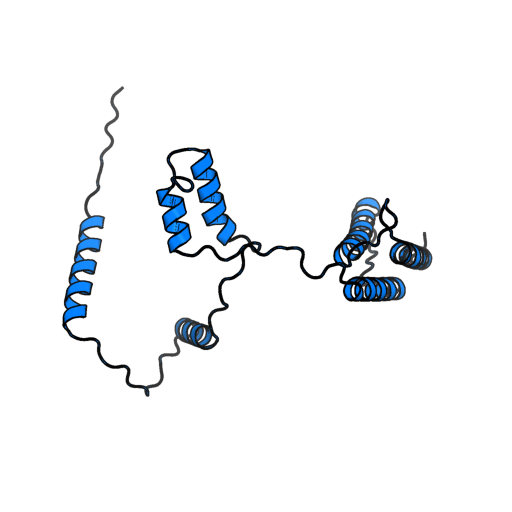166 ? 51.035 2.488 -17.317 1.00 49.19 166 VAL A C 1
ATOM 1292 O O . VAL A 1 166 ? 51.132 3.713 -17.330 1.00 49.19 166 VAL A O 1
ATOM 1295 N N . LEU A 1 167 ? 49.881 1.882 -17.012 1.00 47.19 167 LEU A N 1
ATOM 1296 C CA . LEU A 1 167 ? 48.657 2.625 -16.678 1.00 47.19 167 LEU A CA 1
ATOM 1297 C C . LEU A 1 167 ? 48.782 3.426 -15.373 1.00 47.19 167 LEU A C 1
ATOM 1299 O O . LEU A 1 167 ? 48.260 4.536 -15.291 1.00 47.19 167 LEU A O 1
ATOM 1303 N N . ARG A 1 168 ? 49.505 2.911 -14.368 1.00 38.69 168 ARG A N 1
ATOM 1304 C CA . ARG A 1 168 ? 49.715 3.621 -13.092 1.00 38.69 168 ARG A CA 1
ATOM 1305 C C . ARG A 1 168 ? 50.607 4.857 -13.233 1.00 38.69 168 ARG A C 1
ATOM 1307 O O . ARG A 1 168 ? 50.310 5.876 -12.618 1.00 38.69 168 ARG A O 1
ATOM 1314 N N . LEU A 1 169 ? 51.646 4.786 -14.068 1.00 39.31 169 LEU A N 1
ATOM 1315 C CA . LEU A 1 169 ? 52.541 5.921 -14.329 1.00 39.31 169 LEU A CA 1
ATOM 1316 C C . LEU A 1 169 ? 51.842 7.053 -15.102 1.00 39.31 169 LEU A C 1
ATOM 1318 O O . LEU A 1 169 ? 52.059 8.223 -14.789 1.00 39.31 169 LEU A O 1
ATOM 1322 N N . ASN A 1 170 ? 50.950 6.726 -16.045 1.00 40.03 170 ASN A N 1
ATOM 1323 C CA . ASN A 1 170 ? 50.211 7.741 -16.807 1.00 40.03 170 ASN A CA 1
ATOM 1324 C C . ASN A 1 170 ? 49.213 8.534 -15.950 1.00 40.03 170 ASN A C 1
ATOM 1326 O O . ASN A 1 170 ? 49.042 9.728 -16.177 1.00 40.03 170 ASN A O 1
ATOM 1330 N N . VAL A 1 171 ? 48.599 7.913 -14.936 1.00 43.47 171 VAL A N 1
ATOM 1331 C CA . VAL A 1 171 ? 47.658 8.607 -14.036 1.00 43.47 171 VAL A CA 1
ATOM 1332 C C . VAL A 1 171 ? 48.379 9.621 -13.135 1.00 43.47 171 VAL A C 1
ATOM 1334 O O . VAL A 1 171 ? 47.859 10.714 -12.916 1.00 43.47 171 VAL A O 1
ATOM 1337 N N . GLN A 1 172 ? 49.598 9.319 -12.671 1.00 38.97 172 GLN A N 1
ATOM 1338 C CA . GLN A 1 172 ? 50.381 10.245 -11.838 1.00 38.97 172 GLN A CA 1
ATOM 1339 C C . GLN A 1 172 ? 50.965 11.426 -12.624 1.00 38.97 172 GLN A C 1
ATOM 1341 O O . GLN A 1 172 ? 51.052 12.524 -12.086 1.00 38.97 172 GLN A O 1
ATOM 1346 N N . GLN A 1 173 ? 51.305 11.262 -13.907 1.00 41.41 173 GLN A N 1
ATOM 1347 C CA . GLN A 1 173 ? 51.781 12.402 -14.704 1.00 41.41 173 GLN A CA 1
ATOM 1348 C C . GLN A 1 173 ? 50.675 13.406 -15.058 1.00 41.41 173 GLN A C 1
ATOM 1350 O O . GLN A 1 173 ? 50.966 14.582 -15.282 1.00 41.41 173 GLN A O 1
ATOM 1355 N N . THR A 1 174 ? 49.407 12.980 -15.081 1.00 41.19 174 THR A N 1
ATOM 1356 C CA . THR A 1 174 ? 48.279 13.877 -15.381 1.00 41.19 174 THR A CA 1
ATOM 1357 C C . THR A 1 174 ? 47.825 14.742 -14.203 1.0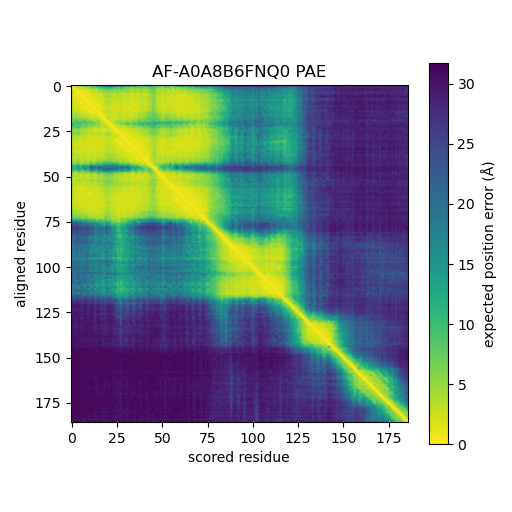0 41.19 174 THR A C 1
ATOM 1359 O O . THR A 1 174 ? 47.121 15.724 -14.434 1.00 41.19 174 THR A O 1
ATOM 1362 N N . SER A 1 175 ? 48.236 14.440 -12.963 1.00 43.09 175 SER A N 1
ATOM 1363 C CA . SER A 1 175 ? 47.853 15.227 -11.778 1.00 43.09 175 SER A CA 1
ATOM 1364 C C . SER A 1 175 ? 48.763 16.427 -11.481 1.00 43.09 175 SER A C 1
ATOM 1366 O O . SER A 1 175 ? 48.321 17.334 -10.785 1.00 43.09 175 SER A O 1
ATOM 1368 N N . ASP A 1 176 ? 49.979 16.490 -12.038 1.00 43.22 176 ASP A N 1
ATOM 1369 C CA . ASP A 1 176 ? 50.985 17.509 -11.668 1.00 43.22 176 ASP A CA 1
ATOM 1370 C C . ASP A 1 176 ? 51.092 18.713 -12.626 1.00 43.22 176 ASP A C 1
ATOM 1372 O O . ASP A 1 176 ? 51.957 19.574 -12.459 1.00 43.22 176 ASP A O 1
ATOM 1376 N N . LYS A 1 177 ? 50.219 18.840 -13.634 1.00 51.06 177 LYS A N 1
ATOM 1377 C CA . LYS A 1 177 ? 50.239 19.994 -14.556 1.00 51.06 177 LYS A CA 1
ATOM 1378 C C . LYS A 1 177 ? 48.857 20.605 -14.742 1.00 51.06 177 LYS A C 1
ATOM 1380 O O . LYS A 1 177 ? 48.171 20.264 -15.700 1.00 51.06 177 LYS A O 1
ATOM 1385 N N . LYS A 1 178 ? 48.486 21.544 -13.864 1.00 44.22 178 LYS A N 1
ATOM 1386 C CA . LYS A 1 178 ? 47.548 22.654 -14.145 1.00 44.22 178 LYS A CA 1
ATOM 1387 C C . LYS A 1 178 ? 47.602 23.700 -13.018 1.00 44.22 178 LYS A C 1
ATOM 1389 O O . LYS A 1 178 ? 46.732 23.759 -12.160 1.00 44.22 178 LYS A O 1
ATOM 1394 N N . THR A 1 179 ? 48.621 24.556 -13.056 1.00 35.00 179 THR A N 1
ATOM 1395 C CA . THR A 1 179 ? 48.547 25.900 -12.463 1.00 35.00 179 THR A CA 1
ATOM 1396 C C . THR A 1 179 ? 48.067 26.831 -13.572 1.00 35.00 179 THR A C 1
ATOM 1398 O O . THR A 1 179 ? 48.755 26.972 -14.580 1.00 35.00 179 THR A O 1
ATOM 1401 N N . VAL A 1 180 ? 46.887 27.432 -13.424 1.00 37.38 180 VAL A N 1
ATOM 1402 C CA . VAL A 1 180 ? 46.412 28.508 -14.308 1.00 37.38 180 VAL A CA 1
ATOM 1403 C C . VAL A 1 180 ? 46.207 29.745 -13.443 1.00 37.38 180 VAL A C 1
ATOM 1405 O O . VAL A 1 180 ? 45.343 29.772 -12.572 1.00 37.38 180 VAL A O 1
ATOM 1408 N N . THR A 1 181 ? 47.058 30.743 -13.656 1.00 32.91 181 THR A N 1
ATOM 1409 C CA . THR A 1 181 ? 46.973 32.095 -13.100 1.00 32.91 181 THR A CA 1
ATOM 1410 C C . THR A 1 181 ? 45.899 32.890 -13.843 1.00 32.91 181 THR A C 1
ATOM 1412 O O . THR A 1 181 ? 45.932 32.985 -15.068 1.00 32.91 181 THR A O 1
ATOM 1415 N N . CYS A 1 182 ? 44.962 33.488 -13.107 1.00 29.28 182 CYS A N 1
ATOM 1416 C CA . CYS A 1 182 ? 43.981 34.430 -13.645 1.00 29.28 182 CYS A CA 1
ATOM 1417 C C . CYS A 1 182 ? 44.525 35.859 -13.509 1.00 29.28 182 CYS A C 1
ATOM 1419 O O . CYS A 1 182 ? 44.653 36.353 -12.391 1.00 29.28 182 CYS A O 1
ATOM 1421 N N . ASN A 1 183 ? 44.812 36.530 -14.627 1.00 31.97 183 ASN A N 1
ATOM 1422 C CA . ASN A 1 183 ? 45.068 37.971 -14.641 1.00 31.97 183 ASN A CA 1
ATOM 1423 C C . ASN A 1 183 ? 43.763 38.704 -14.971 1.00 31.97 183 ASN A C 1
ATOM 1425 O O . ASN A 1 183 ? 43.187 38.497 -16.037 1.00 31.97 183 ASN A O 1
ATOM 1429 N N . PHE A 1 184 ? 43.312 39.554 -14.050 1.00 33.56 184 PHE A N 1
ATOM 1430 C CA . PHE A 1 184 ? 42.255 40.539 -14.276 1.00 33.56 184 PHE A CA 1
ATOM 14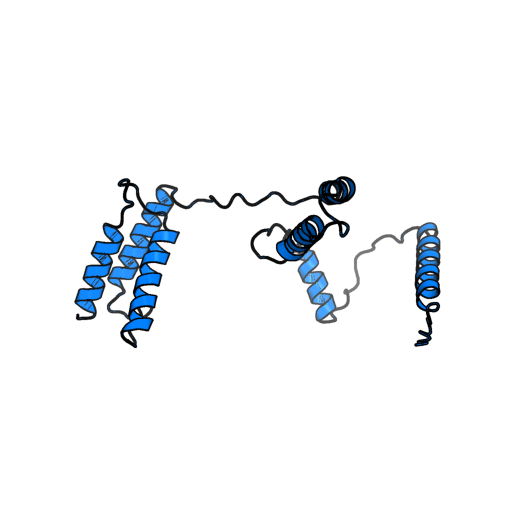31 C C . PHE A 1 184 ? 42.892 41.839 -14.783 1.00 33.56 184 PHE A C 1
ATOM 1433 O O . PHE A 1 184 ? 43.882 42.313 -14.226 1.00 33.56 184 PHE A O 1
ATOM 1440 N N . SER A 1 185 ? 42.324 42.440 -15.821 1.00 30.91 185 SER A N 1
ATOM 1441 C CA . SER A 1 185 ? 42.574 43.836 -16.193 1.00 30.91 185 SER A CA 1
ATOM 1442 C C . SER A 1 185 ? 41.230 44.457 -16.562 1.00 30.91 185 SER A C 1
ATOM 1444 O O . SER A 1 185 ? 40.451 43.815 -17.267 1.00 30.91 185 SER A O 1
ATOM 1446 N N . LEU A 1 186 ? 40.952 45.628 -15.973 1.00 35.22 186 LEU A N 1
ATOM 1447 C CA . LEU A 1 186 ? 39.747 46.438 -16.186 1.00 35.22 186 LEU A CA 1
ATOM 1448 C C . LEU A 1 186 ? 39.635 46.934 -17.630 1.00 35.22 186 LEU A C 1
ATOM 1450 O O . LEU A 1 186 ? 40.695 47.249 -18.217 1.00 35.22 186 LEU A O 1
#

Organism: Mytilus galloprovincialis (NCBI:txid29158)

Foldseek 3Di:
DDLLVVLVVLLVCLLCDADPVRHDAALVVSVVVVVVVVVVCCVPPVDPDDLVPDPSNVVSVVSSVVSNVVNVVVVRPVDPLPQDDDQDPVNVVVCVVVLCADDPDPNNPVSNCCVVVVVVPPRNDDPPDQPPVRVVVVVCVVVVPDDDDDDDDDDPDPVVVVVVVVVVVVVVVVVPDDDDDDDDDD

Radius of gyration: 29.69 Å; Cα contacts (8 Å, |Δi|>4): 105; chains: 1; bounding box: 73×69×52 Å

pLDDT: mean 71.15, std 20.55, range [29.28, 95.06]

Solvent-accessible surface area (backbone atoms only — not comparable to full-atom values): 11467 Å² total; per-residue (Å²): 132,53,66,61,59,48,24,52,53,48,33,53,50,64,75,67,57,55,44,97,88,70,44,78,60,34,29,66,57,53,52,49,52,57,50,48,53,52,50,51,46,41,73,74,62,75,44,91,76,41,70,90,73,43,74,71,21,48,66,28,48,52,47,49,54,50,51,33,50,52,26,48,73,73,51,36,73,74,71,82,72,76,69,73,78,82,82,45,75,68,56,51,50,51,35,43,76,68,60,54,31,46,79,90,42,77,66,23,33,51,50,33,50,46,55,67,49,41,67,74,38,89,79,62,76,76,72,77,72,70,51,72,68,55,46,51,52,52,47,28,62,76,71,68,54,70,83,79,84,87,78,93,74,82,82,79,63,73,74,60,56,56,58,55,51,56,55,54,54,56,59,60,65,65,72,78,72,82,88,80,86,85,83,86,79,134

Mean predicted aligned error: 19.0 Å

Sequence (186 aa):
MDKTELSTSLQYFIAEAKKKDGGTYPSNSIYDLFSSIQGYIRHQKSSSINFFTDPEFLRARQVLDAVMKERATEGLGANTRKQADVISVDEETSLYDKGILGVDNPQQLLDTLLYLCGHRCNAVRVYKRTSADQQIQASNILYGLGPSDGSKKAKPSAARMHQLAVLRLNVQQTSDKKTVTCNFSL

Secondary structure (DSSP, 8-state):
--HHHHHHHHHHHHHH-B-TTSPBPPHHHHHHHHHHHHHHHHHHH-----TTT-GGGHHHHHHHHHHHHHHHHTTTTS----PPPPPPHHHHHHHHHTTSSSSSSHHHHHHHHHHHHHTTSTTS-------HHHHHHHHHHHTT-PPPS---PPPPPTHHHHHHHHHHHHHHHHHS----------